Protein AF-A0A7Y8MQL6-F1 (afdb_monomer)

Radius of gyration: 24.8 Å; Cα contacts (8 Å, |Δi|>4): 710; chains: 1; bounding box: 90×75×65 Å

Mean predicted aligned error: 14.64 Å

Solvent-accessible surface area (backbone atoms only — not comparable to full-atom values): 18412 Å² total; per-residue (Å²): 135,90,82,84,87,81,80,84,81,83,82,80,80,78,79,78,76,75,77,74,69,73,60,54,27,88,76,47,43,45,22,42,33,42,34,31,42,55,70,65,77,41,77,51,66,38,38,34,40,32,38,54,56,62,72,27,31,35,40,38,36,39,65,89,58,60,33,42,26,50,24,47,65,80,88,52,43,41,44,28,48,32,42,38,92,94,46,49,29,44,36,42,25,40,61,43,98,87,68,26,31,49,30,42,30,30,37,75,92,40,71,89,35,49,20,41,32,38,36,38,53,58,41,72,58,67,84,91,78,40,41,63,48,67,90,66,54,74,55,38,76,50,50,56,31,74,40,40,33,44,38,41,36,52,20,34,40,33,30,41,35,28,39,30,38,86,87,42,33,49,41,78,78,48,59,22,55,40,41,98,92,37,85,61,12,48,33,77,46,78,41,54,88,74,60,60,80,39,59,30,38,41,38,41,36,32,34,32,40,30,43,99,86,42,24,66,35,32,39,31,45,34,39,24,32,70,84,42,76,51,42,72,50,72,55,71,50,72,48,84,51,46,34,68,50,34,49,45,52,29,35,36,39,24,46,98,86,55,44,36,37,34,24,35,36,39,70,70,55,50,62,60,40,47,65,57,53,51,53,50,32,53,50,47,34,75,70,38,33,49,92,56,81,57,86,68,53,58,63,55,63,67,67,56,80,65,72,50,80,74,76,81,74,93,73,88,84,82,91,82,86,86,80,93,79,85,94,82,88,84,132

Sequence (331 aa):
MQSILKIAVLIIFASVAAASSADACPLAGRYNVEGTNVGGQGRYKGEAVISANGEKCVVNWLPPNTSAGEGTFDGETLTVRFSGAGARGTVVYTLQTDGSLDGRWWLDQDEGRVGRERLTPMGKSSGAGGPTGPAAAEGQVLGGGQTLVVQMSGIDDIGLAGVASERRSFRILGGAEWSAQNQNASARIDLTSQLDPGRNVLVLLLHDKRFVFGGKWAYRFALKADGETIWSDRNAGSTRGAGIRYWAAFEITRDASGRLSVSTASSATLAGLNPTIDDLNARLIANFGEETSVMGALAGALVEGMAVDMLGGGGTSPQQRCPNTVWWECY

pLDDT: mean 78.82, std 21.21, range [25.83, 98.44]

Foldseek 3Di:
DDDDDDDDDDDPPPPPPPPPQQDFPPLFAKWWKWKADWPRPDIDTFMWGWTGDRQKIKIFTDPPWTKIWIFHDPPFKTWTWMDGPNFTKIKIWGQDPQRKTWIWMDTPVCPVTIMIMITHGPDVPDDDFAACPDPDPAFRWLWWALWKKKKKKQWEAKKWKWKDDQVFFIDTQDIWGDDPVCRMTIDMGTCLVVDDAFKMKMKIWHKWAADPVWTKGWIKMFMDHPNHTSDIDIDIDIGHFIFIRYMFMWIWHQHPVSMIIITGHHPVLVVLCVVVRVVVRVVCCVQGNDPDDDPVPVVVVNVPDDTDNSDPPPDDDDDDDDDDDDPDPDD

Structure (mmCIF, N/CA/C/O backbone):
data_AF-A0A7Y8MQL6-F1
#
_entry.id   AF-A0A7Y8MQL6-F1
#
loop_
_atom_site.group_PDB
_atom_site.id
_atom_site.type_symbol
_atom_site.label_atom_id
_atom_site.label_alt_id
_atom_site.label_comp_id
_atom_site.label_asym_id
_atom_site.label_entity_id
_atom_site.label_seq_id
_atom_site.pdbx_PDB_ins_code
_atom_site.Cartn_x
_atom_site.Cartn_y
_atom_site.Cartn_z
_atom_site.occupancy
_atom_site.B_iso_or_equiv
_atom_site.auth_seq_id
_atom_site.auth_comp_id
_atom_site.auth_asym_id
_atom_site.auth_atom_id
_atom_site.pdbx_PDB_model_num
ATOM 1 N N . MET A 1 1 ? -65.833 -39.491 -7.915 1.00 42.38 1 MET A N 1
ATOM 2 C CA . MET A 1 1 ? -65.711 -38.202 -8.632 1.00 42.38 1 MET A CA 1
ATOM 3 C C . MET A 1 1 ? -64.862 -37.275 -7.762 1.00 42.38 1 MET A C 1
ATOM 5 O O . MET A 1 1 ? -65.388 -36.676 -6.844 1.00 42.38 1 MET A O 1
ATOM 9 N N . GLN A 1 2 ? -63.536 -37.438 -7.713 1.00 47.81 2 GLN A N 1
ATOM 10 C CA . GLN A 1 2 ? -62.537 -36.711 -8.521 1.00 47.81 2 GLN A CA 1
ATOM 11 C C . GLN A 1 2 ? -62.871 -35.226 -8.743 1.00 47.81 2 GLN A C 1
ATOM 13 O O . GLN A 1 2 ? -63.668 -34.897 -9.614 1.00 47.81 2 GLN A O 1
ATOM 18 N N . SER A 1 3 ? -62.210 -34.338 -7.998 1.00 46.72 3 SER A N 1
ATOM 19 C CA . SER A 1 3 ? -61.896 -32.973 -8.436 1.00 46.72 3 SER A CA 1
ATOM 20 C C . SER A 1 3 ? -60.621 -32.513 -7.732 1.00 46.72 3 SER A C 1
ATOM 22 O O . SER A 1 3 ? -60.579 -32.328 -6.522 1.00 46.72 3 SER A O 1
ATOM 24 N N . ILE A 1 4 ? -59.557 -32.450 -8.529 1.00 49.25 4 ILE A N 1
ATOM 25 C CA . ILE A 1 4 ? -58.177 -32.124 -8.174 1.00 49.25 4 ILE A CA 1
ATOM 26 C C . ILE A 1 4 ? -58.030 -30.605 -8.280 1.00 49.25 4 ILE A C 1
ATOM 28 O O . ILE A 1 4 ? -58.139 -30.061 -9.379 1.00 49.25 4 ILE A O 1
ATOM 32 N N . LEU A 1 5 ? -57.766 -29.920 -7.167 1.00 55.22 5 LEU A N 1
ATOM 33 C CA . LEU A 1 5 ? -57.423 -28.499 -7.177 1.00 55.22 5 LEU A CA 1
ATOM 34 C C . LEU A 1 5 ? -55.915 -28.360 -7.441 1.00 55.22 5 LEU A C 1
ATOM 36 O O . LEU A 1 5 ? -55.089 -28.605 -6.565 1.00 55.22 5 LEU A O 1
ATOM 40 N N . LYS A 1 6 ? -55.557 -28.021 -8.683 1.00 48.66 6 LYS A N 1
ATOM 41 C CA . LYS A 1 6 ? -54.188 -27.694 -9.100 1.00 48.66 6 LYS A CA 1
ATOM 42 C C . LYS A 1 6 ? -53.905 -26.233 -8.742 1.00 48.66 6 LYS A C 1
ATOM 44 O O . LYS A 1 6 ? -54.442 -25.343 -9.393 1.00 48.66 6 LYS A O 1
ATOM 49 N N . ILE A 1 7 ? -53.068 -25.981 -7.738 1.00 56.34 7 ILE A N 1
ATOM 50 C CA . ILE A 1 7 ? -52.503 -24.647 -7.496 1.00 56.34 7 ILE A CA 1
ATOM 51 C C . ILE A 1 7 ? -51.149 -24.592 -8.200 1.00 56.34 7 ILE A C 1
ATOM 53 O O . ILE A 1 7 ? -50.231 -25.346 -7.880 1.00 56.34 7 ILE A O 1
ATOM 57 N N . ALA A 1 8 ? -51.072 -23.737 -9.216 1.00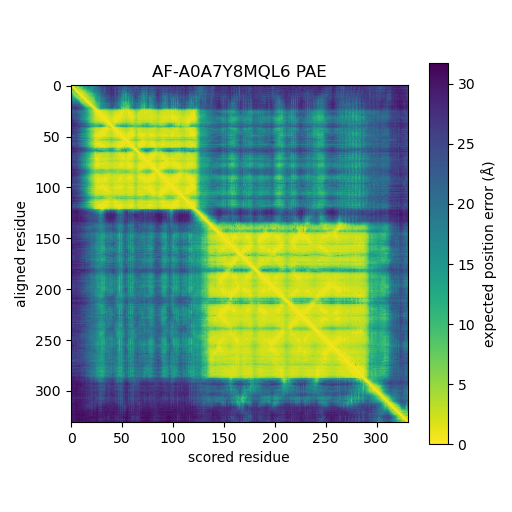 51.31 8 ALA A N 1
ATOM 58 C CA . ALA A 1 8 ? -49.868 -23.467 -9.982 1.00 51.31 8 ALA A CA 1
ATOM 59 C C . ALA A 1 8 ? -48.881 -22.660 -9.125 1.00 51.31 8 ALA A C 1
ATOM 61 O O . ALA A 1 8 ? -49.178 -21.544 -8.705 1.00 51.31 8 ALA A O 1
ATOM 62 N N . VAL A 1 9 ? -47.706 -23.235 -8.871 1.00 55.84 9 VAL A N 1
ATOM 63 C CA . VAL A 1 9 ? -46.569 -22.541 -8.258 1.00 55.84 9 VAL A CA 1
ATOM 64 C C . VAL A 1 9 ? -45.863 -21.755 -9.361 1.00 55.84 9 VAL A C 1
ATOM 66 O O . VAL A 1 9 ? -45.242 -22.335 -10.250 1.00 55.84 9 VAL A O 1
ATOM 69 N N . LEU A 1 10 ? -45.996 -20.430 -9.325 1.00 51.84 10 LEU A N 1
ATOM 70 C CA . LEU A 1 10 ? -45.297 -19.508 -10.216 1.00 51.84 10 LEU A CA 1
ATOM 71 C C . LEU A 1 10 ? -43.887 -19.266 -9.650 1.00 51.84 10 LEU A C 1
ATOM 73 O O . LEU A 1 10 ? -43.710 -18.482 -8.721 1.00 51.84 10 LEU A O 1
ATOM 77 N N . ILE A 1 11 ? -42.886 -19.977 -10.173 1.00 54.66 11 ILE A N 1
ATOM 78 C CA . ILE A 1 11 ? -41.475 -19.768 -9.819 1.00 54.66 11 ILE A CA 1
ATOM 79 C C . ILE A 1 11 ? -40.965 -18.564 -10.618 1.00 54.66 11 ILE A C 1
ATOM 81 O O . ILE A 1 11 ? -40.674 -18.674 -11.807 1.00 54.66 11 ILE A O 1
ATOM 85 N N . ILE A 1 12 ? -40.873 -17.403 -9.969 1.00 56.59 12 ILE A N 1
ATOM 86 C CA . ILE A 1 12 ? -40.204 -16.221 -10.522 1.00 56.59 12 ILE A CA 1
ATOM 87 C C . ILE A 1 12 ? -38.697 -16.420 -10.318 1.00 56.59 12 ILE A C 1
ATOM 89 O O . ILE A 1 12 ? -38.174 -16.197 -9.229 1.00 56.59 12 ILE A O 1
ATOM 93 N N . PHE A 1 13 ? -37.996 -16.870 -11.361 1.00 50.53 13 PHE A N 1
ATOM 94 C CA . PHE A 1 13 ? -36.535 -16.808 -11.415 1.00 50.53 13 PHE A CA 1
ATOM 95 C C . PHE A 1 13 ? -36.124 -15.347 -11.635 1.00 50.53 13 PHE A C 1
ATOM 97 O O . PHE A 1 13 ? -36.141 -14.846 -12.757 1.00 50.53 13 PHE A O 1
ATOM 104 N N . ALA A 1 14 ? -35.783 -14.645 -10.556 1.00 57.03 14 ALA A N 1
ATOM 105 C CA . ALA A 1 14 ? -35.083 -13.372 -10.645 1.00 57.03 14 ALA A CA 1
ATOM 106 C C . ALA A 1 14 ? -33.629 -13.652 -11.053 1.00 57.03 14 ALA A C 1
ATOM 108 O O . ALA A 1 14 ? -32.812 -14.076 -10.236 1.00 57.03 14 ALA A O 1
ATOM 109 N N . SER A 1 15 ? -33.321 -13.462 -12.334 1.00 49.41 15 SER A N 1
ATOM 110 C CA . SER A 1 15 ? -31.959 -13.507 -12.862 1.00 49.41 15 SER A CA 1
ATOM 111 C C . SER A 1 15 ? -31.149 -12.371 -12.241 1.00 49.41 15 SER A C 1
ATOM 113 O O . SER A 1 15 ? -31.245 -11.222 -12.670 1.00 49.41 15 SER A O 1
ATOM 115 N N . VAL A 1 16 ? -30.360 -12.676 -11.212 1.00 54.84 16 VAL A N 1
ATOM 116 C CA . VAL A 1 16 ? -29.329 -11.763 -10.716 1.00 54.84 16 VAL A CA 1
ATOM 117 C C . VAL A 1 16 ? -28.267 -11.682 -11.810 1.00 54.84 16 VAL A C 1
ATOM 119 O O . VAL A 1 16 ? -27.454 -12.590 -11.964 1.00 54.84 16 VAL A O 1
ATOM 122 N N . ALA A 1 17 ? -28.316 -10.628 -12.623 1.00 53.44 17 ALA A N 1
ATOM 123 C CA . ALA A 1 17 ? -27.222 -10.287 -13.515 1.00 53.44 17 ALA A CA 1
ATOM 124 C C . ALA A 1 17 ? -26.025 -9.925 -12.631 1.00 53.44 17 ALA A C 1
ATOM 126 O O . ALA A 1 17 ? -25.995 -8.854 -12.025 1.00 53.44 17 ALA A O 1
ATOM 127 N N . ALA A 1 18 ? -25.073 -10.849 -12.501 1.00 50.78 18 ALA A N 1
ATOM 128 C CA . ALA A 1 18 ? -23.764 -10.527 -11.969 1.00 50.78 18 ALA A CA 1
ATOM 129 C C . ALA A 1 18 ? -23.194 -9.427 -12.867 1.00 50.78 18 ALA A C 1
ATOM 131 O O . ALA A 1 18 ? -22.924 -9.657 -14.045 1.00 50.78 18 ALA A O 1
ATOM 132 N N . ALA A 1 19 ? -23.089 -8.212 -12.333 1.00 46.28 19 ALA A N 1
ATOM 133 C CA . ALA A 1 19 ? -22.278 -7.184 -12.945 1.00 46.28 19 ALA A CA 1
ATOM 134 C C . ALA A 1 19 ? -20.839 -7.696 -12.874 1.00 46.28 19 ALA A C 1
ATOM 136 O O . ALA A 1 19 ? -20.180 -7.561 -11.845 1.00 46.28 19 ALA A O 1
ATOM 137 N N . SER A 1 20 ? -20.387 -8.360 -13.938 1.00 44.78 20 SER A N 1
ATOM 138 C CA . SER A 1 20 ? -18.969 -8.570 -14.177 1.00 44.78 20 SER A CA 1
ATOM 139 C C . SER A 1 20 ? -18.362 -7.176 -14.193 1.00 44.78 20 SER A C 1
ATOM 141 O O . SER A 1 20 ? -18.612 -6.398 -15.115 1.00 44.78 20 SER A O 1
ATOM 143 N N . SER A 1 21 ? -17.668 -6.810 -13.118 1.00 52.88 21 SER A N 1
ATOM 144 C CA . SER A 1 21 ? -16.792 -5.649 -13.114 1.00 52.88 21 SER A CA 1
ATOM 145 C C . SER A 1 21 ? -15.913 -5.790 -14.346 1.00 52.88 21 SER A C 1
ATOM 147 O O . SER A 1 21 ? -15.174 -6.767 -14.414 1.00 52.88 21 SER A O 1
ATOM 149 N N . ALA A 1 22 ? -16.069 -4.901 -15.332 1.00 52.84 22 ALA A N 1
ATOM 150 C CA . ALA A 1 22 ? -15.227 -4.893 -16.521 1.00 52.84 22 ALA A CA 1
ATOM 151 C C . ALA A 1 22 ? -13.778 -5.012 -16.047 1.00 52.84 22 ALA A C 1
ATOM 153 O O . ALA A 1 22 ? -13.326 -4.183 -15.250 1.00 52.84 22 ALA A O 1
ATOM 154 N N . ASP A 1 23 ? -13.147 -6.131 -16.405 1.00 53.66 23 ASP A N 1
ATOM 155 C CA . ASP A 1 23 ? -11.960 -6.608 -15.718 1.00 53.66 23 ASP A CA 1
ATOM 156 C C . ASP A 1 23 ? -10.863 -5.555 -15.838 1.00 53.66 23 ASP A C 1
ATOM 158 O O . ASP A 1 23 ? -10.397 -5.212 -16.927 1.00 53.66 23 ASP A O 1
ATOM 162 N N . ALA A 1 24 ? -10.480 -5.009 -14.686 1.00 74.12 24 ALA A N 1
ATOM 163 C CA . ALA A 1 24 ? -9.316 -4.157 -14.558 1.00 74.12 24 ALA A CA 1
ATOM 164 C C . ALA A 1 24 ? -8.113 -4.836 -15.236 1.00 74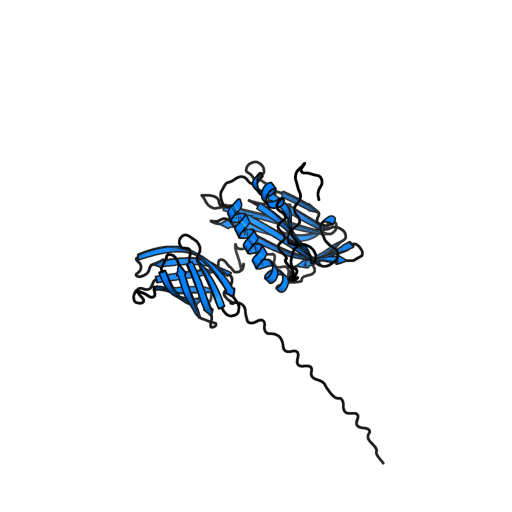.12 24 ALA A C 1
ATOM 166 O O . ALA A 1 24 ? -7.975 -6.055 -15.151 1.00 74.12 24 ALA A O 1
ATOM 167 N N . CYS A 1 25 ? -7.226 -4.060 -15.873 1.00 85.12 25 CYS A N 1
ATOM 168 C CA . CYS A 1 25 ? -5.987 -4.564 -16.474 1.00 85.12 25 CYS A CA 1
ATOM 169 C C . CYS A 1 25 ? -5.319 -5.634 -15.575 1.00 85.12 25 CYS A C 1
ATOM 171 O O . CYS A 1 25 ? -4.797 -5.293 -14.507 1.00 85.12 25 CYS A O 1
ATOM 173 N N . PRO A 1 26 ? -5.290 -6.920 -15.978 1.00 87.31 26 PRO A N 1
ATOM 174 C CA . PRO A 1 26 ? -4.872 -8.015 -15.092 1.00 87.31 26 PRO A CA 1
ATOM 175 C C . PRO A 1 26 ? -3.368 -7.991 -14.787 1.00 87.31 26 PRO A C 1
ATOM 177 O O . PRO A 1 26 ? -2.902 -8.622 -13.834 1.00 87.31 26 PRO A O 1
ATOM 180 N N . LEU A 1 27 ? -2.621 -7.217 -15.578 1.00 92.38 27 LEU A N 1
ATOM 181 C CA . LEU A 1 27 ? -1.197 -6.951 -15.428 1.00 92.38 27 LEU A CA 1
ATOM 182 C C . LEU A 1 27 ? -0.894 -5.778 -14.482 1.00 92.38 27 LEU A C 1
ATOM 184 O O . LEU A 1 27 ? 0.266 -5.384 -14.377 1.00 92.38 27 LEU A O 1
ATOM 188 N N . ALA A 1 28 ? -1.889 -5.196 -13.804 1.00 88.81 28 ALA A N 1
ATOM 189 C CA . ALA A 1 28 ? -1.649 -4.087 -12.886 1.00 88.81 28 ALA A CA 1
ATOM 190 C C . ALA A 1 28 ? -0.624 -4.456 -11.791 1.00 88.81 28 ALA A C 1
ATOM 192 O O . ALA A 1 28 ? -0.714 -5.515 -11.160 1.00 88.81 28 ALA A O 1
ATOM 193 N N . GLY A 1 29 ? 0.363 -3.583 -11.575 1.00 85.06 29 GLY A N 1
ATOM 194 C CA . GLY A 1 29 ? 1.477 -3.806 -10.653 1.00 85.06 29 GLY A CA 1
ATOM 195 C C . GLY A 1 29 ? 2.716 -2.960 -10.961 1.00 85.06 29 GLY A C 1
ATOM 196 O O . GLY A 1 29 ? 2.736 -2.169 -11.904 1.00 85.06 29 GLY A O 1
ATOM 197 N N . ARG A 1 30 ? 3.767 -3.142 -10.153 1.00 83.62 30 ARG A N 1
ATOM 198 C CA . ARG A 1 30 ? 5.087 -2.516 -10.332 1.00 83.62 30 ARG A CA 1
ATOM 199 C C . ARG A 1 30 ? 6.103 -3.515 -10.874 1.00 83.62 30 ARG A C 1
ATOM 201 O O . ARG A 1 30 ? 6.116 -4.679 -10.468 1.00 83.62 30 ARG A O 1
ATOM 208 N N . TYR A 1 31 ? 6.974 -3.047 -11.759 1.00 92.44 31 TYR A N 1
ATOM 209 C CA . TYR A 1 31 ? 7.917 -3.870 -12.505 1.00 92.44 31 TYR A CA 1
ATOM 210 C C . TYR A 1 31 ? 9.307 -3.232 -12.524 1.00 92.44 31 TYR A C 1
ATOM 212 O O . TYR A 1 31 ? 9.456 -2.054 -12.838 1.00 92.44 31 TYR A O 1
ATOM 220 N N . ASN A 1 32 ? 10.337 -4.039 -12.273 1.00 90.25 32 ASN A N 1
ATOM 221 C CA . ASN A 1 32 ? 11.707 -3.689 -12.619 1.00 90.25 32 ASN A CA 1
ATOM 222 C C . ASN A 1 32 ? 11.855 -3.791 -14.136 1.00 90.25 32 ASN A C 1
ATOM 224 O O . ASN A 1 32 ? 11.482 -4.810 -14.721 1.00 90.25 32 ASN A O 1
ATOM 228 N N . VAL A 1 33 ? 12.439 -2.772 -14.756 1.00 94.62 33 VAL A N 1
ATOM 229 C CA . VAL A 1 33 ? 12.703 -2.735 -16.196 1.00 94.62 33 VAL A CA 1
ATOM 230 C C . VAL A 1 33 ? 14.189 -2.951 -16.432 1.00 94.62 33 VAL A C 1
ATOM 232 O O . VAL A 1 33 ? 15.019 -2.219 -15.892 1.00 94.62 33 VAL A O 1
ATOM 235 N N . GLU A 1 34 ? 14.532 -3.911 -17.285 1.00 94.31 34 GLU A N 1
ATOM 236 C CA . GLU A 1 34 ? 15.871 -4.042 -17.861 1.00 94.31 34 GLU A CA 1
ATOM 237 C C . GLU A 1 34 ? 15.761 -4.133 -19.381 1.00 94.31 34 GLU A C 1
ATOM 239 O O . GLU A 1 34 ? 15.024 -4.970 -19.893 1.00 94.31 34 GLU A O 1
ATOM 244 N N . GLY A 1 35 ? 16.490 -3.298 -20.122 1.00 94.19 35 GLY A N 1
ATOM 245 C CA . GLY A 1 35 ? 16.339 -3.260 -21.574 1.00 94.19 35 GLY A CA 1
ATOM 246 C C . GLY A 1 35 ? 17.553 -2.779 -22.349 1.00 94.19 35 GLY A C 1
ATOM 247 O O . GLY A 1 35 ? 18.606 -2.468 -21.789 1.00 94.19 35 GLY A O 1
ATOM 248 N N . THR A 1 36 ? 17.402 -2.749 -23.671 1.00 94.06 36 THR A N 1
ATOM 249 C CA . THR A 1 36 ? 18.355 -2.206 -24.636 1.00 94.06 36 THR A CA 1
ATOM 250 C C . THR A 1 36 ? 17.675 -1.252 -25.602 1.00 94.06 36 THR A C 1
ATOM 252 O O . THR A 1 36 ? 16.612 -1.566 -26.142 1.00 94.06 36 THR A O 1
ATOM 255 N N . ASN A 1 37 ? 18.330 -0.123 -25.870 1.00 89.94 37 ASN A N 1
ATOM 256 C CA . ASN A 1 37 ? 17.862 0.884 -26.821 1.00 89.94 37 ASN A CA 1
ATOM 257 C C . ASN A 1 37 ? 17.748 0.325 -28.248 1.00 89.94 37 ASN A C 1
ATOM 259 O O . ASN A 1 37 ? 18.379 -0.681 -28.589 1.00 89.94 37 ASN A O 1
ATOM 263 N N . VAL A 1 38 ? 16.985 1.017 -29.098 1.00 85.75 38 VAL A N 1
ATOM 264 C CA . VAL A 1 38 ? 16.807 0.677 -30.518 1.00 85.75 38 VAL A CA 1
ATOM 265 C C . VAL A 1 38 ? 18.137 0.417 -31.235 1.00 85.75 38 VAL A C 1
ATOM 267 O O . VAL A 1 38 ? 19.083 1.208 -31.181 1.00 85.75 38 VAL A O 1
ATOM 270 N N . GLY A 1 39 ? 18.236 -0.722 -31.924 1.00 79.56 39 GLY A N 1
ATOM 271 C CA . GLY A 1 39 ? 19.475 -1.139 -32.596 1.00 79.56 39 GLY A CA 1
ATOM 272 C C . GLY A 1 39 ? 20.613 -1.543 -31.647 1.00 79.56 39 GLY A C 1
ATOM 273 O O . GLY A 1 39 ? 21.766 -1.570 -32.066 1.00 79.56 39 GLY A O 1
ATOM 274 N N . GLY A 1 40 ? 20.317 -1.829 -30.375 1.00 77.25 40 GLY A N 1
ATOM 275 C CA . GLY A 1 40 ? 21.280 -2.353 -29.402 1.00 77.25 40 GLY A CA 1
ATOM 276 C C . GLY A 1 40 ? 22.262 -1.322 -28.838 1.00 77.25 40 GLY A C 1
ATOM 277 O O . GLY A 1 40 ? 23.252 -1.706 -28.219 1.00 77.25 40 GLY A O 1
ATOM 278 N N . GLN A 1 41 ? 22.004 -0.022 -29.018 1.00 79.62 41 GLN A N 1
ATOM 279 C CA . GLN A 1 41 ? 22.938 1.079 -28.716 1.00 79.62 41 GLN A CA 1
ATOM 280 C C . GLN A 1 41 ? 23.133 1.392 -27.216 1.00 79.62 41 GLN A C 1
ATOM 282 O O . GLN A 1 41 ? 23.464 2.514 -26.845 1.00 79.62 41 GLN A O 1
ATOM 287 N N . GLY A 1 42 ? 22.925 0.422 -26.331 1.00 87.31 42 GLY A N 1
ATOM 288 C CA . GLY A 1 42 ? 23.123 0.582 -24.892 1.00 87.31 42 GLY A CA 1
ATOM 289 C C . GLY A 1 42 ? 22.070 -0.149 -24.076 1.00 87.31 42 GLY A C 1
ATOM 290 O O . GLY A 1 42 ? 20.966 -0.399 -24.558 1.00 87.31 42 GLY A O 1
ATOM 291 N N . ARG A 1 43 ? 22.432 -0.498 -22.838 1.00 91.12 43 ARG A N 1
ATOM 292 C CA . ARG A 1 43 ? 21.533 -1.097 -21.845 1.00 91.12 43 ARG A CA 1
ATOM 293 C C . ARG A 1 43 ? 20.971 -0.016 -20.930 1.00 91.12 43 ARG A C 1
ATOM 295 O O . ARG A 1 43 ? 21.679 0.934 -20.608 1.00 91.12 43 ARG A O 1
ATOM 302 N N . TYR A 1 44 ? 19.745 -0.202 -20.468 1.00 88.94 44 TYR A N 1
ATOM 303 C CA . TYR A 1 44 ? 19.118 0.645 -19.461 1.00 88.94 44 TYR A CA 1
ATOM 304 C C . TYR A 1 44 ? 18.438 -0.197 -18.384 1.00 88.94 44 TYR A C 1
ATOM 306 O O . TYR A 1 44 ? 18.141 -1.378 -18.580 1.00 88.94 44 TYR A O 1
ATOM 314 N N . LYS A 1 45 ? 18.215 0.438 -17.233 1.00 88.25 45 LYS A N 1
ATOM 315 C CA . LYS A 1 45 ? 17.399 -0.078 -16.138 1.00 88.25 45 LYS A CA 1
ATOM 316 C C . LYS A 1 45 ? 16.447 1.014 -15.671 1.00 88.25 45 LYS A C 1
ATOM 318 O O . LYS A 1 45 ? 16.795 2.191 -15.763 1.00 88.25 45 LYS A O 1
ATOM 323 N N . GLY A 1 46 ? 15.287 0.625 -15.167 1.00 88.50 46 GLY A N 1
ATOM 324 C CA . GLY A 1 46 ? 14.283 1.551 -14.658 1.00 88.50 46 GLY A CA 1
ATOM 325 C C . GLY A 1 46 ? 13.165 0.825 -13.926 1.00 88.50 46 GLY A C 1
ATOM 326 O O . GLY A 1 46 ? 13.309 -0.335 -13.539 1.00 88.50 46 GLY A O 1
ATOM 327 N N . GLU A 1 47 ? 12.046 1.515 -13.772 1.00 88.69 47 GLU A N 1
ATOM 328 C CA . GLU A 1 47 ? 10.826 0.979 -13.183 1.00 88.69 47 GLU A CA 1
ATOM 329 C C . GLU A 1 47 ? 9.635 1.289 -14.096 1.00 88.69 47 GLU A C 1
ATOM 331 O O . GLU A 1 47 ? 9.606 2.332 -14.750 1.00 88.69 47 GLU A O 1
ATOM 336 N N . ALA A 1 48 ? 8.658 0.384 -14.135 1.00 93.06 48 ALA A N 1
ATOM 337 C CA . ALA A 1 48 ? 7.378 0.597 -14.791 1.00 93.06 48 ALA A CA 1
ATOM 338 C C . ALA A 1 48 ? 6.222 0.297 -13.832 1.00 93.06 48 ALA A C 1
ATOM 340 O O . ALA A 1 48 ? 6.260 -0.671 -13.071 1.00 93.06 48 ALA A O 1
ATOM 341 N N . VAL A 1 49 ? 5.174 1.113 -13.897 1.00 89.06 49 VAL A N 1
ATOM 342 C CA . VAL A 1 49 ? 3.913 0.894 -13.184 1.00 89.06 49 VAL A CA 1
ATOM 343 C C . VAL A 1 49 ? 2.817 0.663 -14.211 1.00 89.06 49 VAL A C 1
ATOM 345 O O . VAL A 1 49 ? 2.583 1.525 -15.058 1.00 89.06 49 VAL A O 1
ATOM 348 N N . ILE A 1 50 ? 2.150 -0.485 -14.125 1.00 93.75 50 ILE A N 1
ATOM 349 C CA . ILE A 1 50 ? 0.970 -0.805 -14.926 1.00 93.75 50 ILE A CA 1
ATOM 350 C C . ILE A 1 50 ? -0.268 -0.613 -14.047 1.00 93.75 50 ILE A C 1
ATOM 352 O O . ILE A 1 50 ? -0.341 -1.175 -12.954 1.00 93.75 50 ILE A O 1
ATOM 356 N N . SER A 1 51 ? -1.244 0.160 -14.511 1.00 86.31 51 SER A N 1
ATOM 357 C CA . SER A 1 51 ? -2.537 0.362 -13.850 1.00 86.31 51 SER A CA 1
ATOM 358 C C . SER A 1 51 ? -3.699 0.117 -14.816 1.00 86.31 51 SER A C 1
ATOM 360 O O . SER A 1 51 ? -3.519 0.053 -16.032 1.00 86.31 51 SER A O 1
ATOM 362 N N . ALA A 1 52 ? -4.901 -0.067 -14.273 1.00 85.75 52 ALA A N 1
ATOM 363 C CA . ALA A 1 52 ? -6.118 -0.217 -15.064 1.00 85.75 52 ALA A CA 1
ATOM 364 C C . ALA A 1 52 ? -6.773 1.146 -15.333 1.00 85.75 52 ALA A C 1
ATOM 366 O O . ALA A 1 52 ? -6.858 1.981 -14.434 1.00 85.75 52 ALA A O 1
ATOM 367 N N . ASN A 1 53 ? -7.284 1.344 -16.547 1.00 82.25 53 ASN A N 1
ATOM 368 C CA . ASN A 1 53 ? -8.166 2.453 -16.906 1.00 82.25 53 ASN A CA 1
ATOM 369 C C . ASN A 1 53 ? -9.320 1.909 -17.760 1.00 82.25 53 ASN A C 1
ATOM 371 O O . ASN A 1 53 ? -9.201 1.777 -18.981 1.00 82.25 53 ASN A O 1
ATOM 375 N N . GLY A 1 54 ? -10.410 1.513 -17.097 1.00 83.56 54 GLY A N 1
ATOM 376 C CA . GLY A 1 54 ? -11.440 0.676 -17.715 1.00 83.56 54 GLY A CA 1
ATOM 377 C C . GLY A 1 54 ? -10.832 -0.642 -18.202 1.00 83.56 54 GLY A C 1
ATOM 378 O O . GLY A 1 54 ? -10.094 -1.292 -17.467 1.00 83.56 54 GLY A O 1
ATOM 379 N N . GLU A 1 55 ? -11.086 -0.984 -19.463 1.00 85.31 55 GLU A N 1
ATOM 380 C CA . GLU A 1 55 ? -10.547 -2.184 -20.126 1.00 85.31 55 GLU A CA 1
ATOM 381 C C . GLU A 1 55 ? -9.087 -2.022 -20.597 1.00 85.31 55 GLU A C 1
ATOM 383 O O . GLU A 1 55 ? -8.484 -2.958 -21.123 1.00 85.31 55 GLU A O 1
ATOM 388 N N . LYS A 1 56 ? -8.499 -0.827 -20.447 1.00 91.56 56 LYS A N 1
ATOM 389 C CA . LYS A 1 56 ? -7.126 -0.551 -20.878 1.00 91.56 56 LYS A CA 1
ATOM 390 C C . LYS A 1 56 ? -6.116 -0.742 -19.752 1.00 91.56 56 LYS A C 1
ATOM 392 O O . LYS A 1 56 ? -6.394 -0.504 -18.576 1.00 91.56 56 LYS A O 1
ATOM 397 N N . CYS A 1 57 ? -4.894 -1.066 -20.153 1.00 93.50 57 CYS A N 1
ATOM 398 C CA . CYS A 1 57 ? -3.701 -1.000 -19.323 1.00 93.50 57 CYS A CA 1
ATOM 399 C C . CYS A 1 57 ? -2.973 0.325 -19.578 1.00 93.50 57 CYS A C 1
ATOM 401 O O . CYS A 1 57 ? -2.628 0.632 -20.719 1.00 93.50 57 CYS A O 1
ATOM 403 N N . VAL A 1 58 ? -2.712 1.096 -18.527 1.00 94.06 58 VAL A N 1
ATOM 404 C CA . VAL A 1 58 ? -1.863 2.292 -18.576 1.00 94.06 58 VAL A CA 1
ATOM 405 C C . VAL A 1 58 ? -0.491 1.919 -18.040 1.00 94.06 58 VAL A C 1
ATOM 407 O O . VAL A 1 58 ? -0.392 1.392 -16.937 1.00 94.06 58 VAL A O 1
ATOM 410 N N . VAL A 1 59 ? 0.565 2.187 -18.804 1.00 95.62 59 VAL A N 1
ATOM 411 C CA . VAL A 1 59 ? 1.953 1.923 -18.408 1.00 95.62 59 VAL A CA 1
ATOM 412 C C . VAL A 1 59 ? 2.680 3.246 -18.225 1.00 95.62 59 VAL A C 1
ATOM 414 O O . VAL A 1 59 ? 2.710 4.070 -19.137 1.00 95.62 59 VAL A O 1
ATOM 417 N N . ASN A 1 60 ? 3.276 3.442 -17.053 1.00 91.31 60 ASN A N 1
ATOM 418 C CA . ASN A 1 60 ? 4.127 4.584 -16.740 1.00 91.31 60 ASN A CA 1
ATOM 419 C C . ASN A 1 60 ? 5.554 4.091 -16.514 1.00 91.31 60 ASN A C 1
ATOM 421 O O . ASN A 1 60 ? 5.796 3.360 -15.554 1.00 91.31 60 ASN A O 1
ATOM 425 N N . TRP A 1 61 ? 6.490 4.504 -17.365 1.00 92.44 61 TRP A N 1
ATOM 426 C CA . TRP A 1 61 ? 7.917 4.273 -17.154 1.00 92.44 61 TRP A CA 1
ATOM 427 C C . TRP A 1 61 ? 8.493 5.437 -16.354 1.00 92.44 61 TRP A C 1
ATOM 429 O O . TRP A 1 61 ? 8.263 6.609 -16.662 1.00 92.44 61 TRP A O 1
ATOM 439 N N . LEU A 1 62 ? 9.210 5.101 -15.291 1.00 80.50 62 LEU A N 1
ATOM 440 C CA . LEU A 1 62 ? 9.789 6.039 -14.338 1.00 80.50 62 LEU A CA 1
ATOM 441 C C . LEU A 1 62 ? 11.270 6.310 -14.674 1.00 80.50 62 LEU A C 1
ATOM 443 O O . LEU A 1 62 ? 11.856 5.595 -15.491 1.00 80.50 62 LEU A O 1
ATOM 447 N N . PRO A 1 63 ? 11.892 7.348 -14.072 1.00 61.84 63 PRO A N 1
ATOM 448 C CA . PRO A 1 63 ? 13.252 7.774 -14.394 1.00 61.84 63 PRO A CA 1
ATOM 449 C C . PRO A 1 63 ? 14.278 6.626 -14.509 1.00 61.84 63 PRO A C 1
ATOM 451 O O . PRO A 1 63 ? 14.201 5.645 -13.767 1.00 61.84 63 PRO A O 1
ATOM 454 N N . PRO A 1 64 ? 15.275 6.757 -15.408 1.00 52.56 64 PRO A N 1
ATOM 455 C CA . PRO A 1 64 ? 15.746 8.018 -15.995 1.00 52.56 64 PRO A CA 1
ATOM 456 C C . PRO A 1 64 ? 14.956 8.534 -17.209 1.00 52.56 64 PRO A C 1
ATOM 458 O O . PRO A 1 64 ? 15.137 9.692 -17.570 1.00 52.56 64 PRO A O 1
ATOM 461 N N . ASN A 1 65 ? 14.061 7.736 -17.800 1.00 63.50 65 ASN A N 1
ATOM 462 C CA . ASN A 1 65 ? 13.212 8.163 -18.914 1.00 63.50 65 ASN A CA 1
ATOM 463 C C . ASN A 1 65 ? 11.746 8.114 -18.485 1.00 63.50 65 ASN A C 1
ATOM 465 O O . ASN A 1 65 ? 11.211 7.034 -18.260 1.00 63.50 65 ASN A O 1
ATOM 469 N N . THR A 1 66 ? 11.104 9.275 -18.372 1.00 76.31 66 THR A N 1
ATOM 470 C CA . THR A 1 66 ? 9.669 9.346 -18.100 1.00 76.31 66 THR A CA 1
ATOM 471 C C . THR A 1 66 ? 8.884 9.254 -19.405 1.00 76.31 66 THR A C 1
ATOM 473 O O . THR A 1 66 ? 8.972 10.117 -20.282 1.00 76.31 66 THR A O 1
ATOM 476 N N . SER A 1 67 ? 8.110 8.186 -19.546 1.00 85.12 67 SER A N 1
ATOM 477 C CA . SER A 1 67 ? 7.155 8.002 -20.638 1.00 85.12 67 SER A CA 1
ATOM 478 C C . SER A 1 67 ? 5.872 7.389 -20.097 1.00 85.12 67 SER A C 1
ATOM 480 O O . SER A 1 67 ? 5.860 6.771 -19.032 1.00 85.12 67 SER A O 1
ATOM 482 N N . ALA A 1 68 ? 4.781 7.570 -20.832 1.00 91.62 68 ALA A N 1
ATOM 483 C CA . ALA A 1 68 ? 3.499 6.963 -20.510 1.00 91.62 68 ALA A CA 1
ATOM 484 C C . ALA A 1 68 ? 2.846 6.414 -21.776 1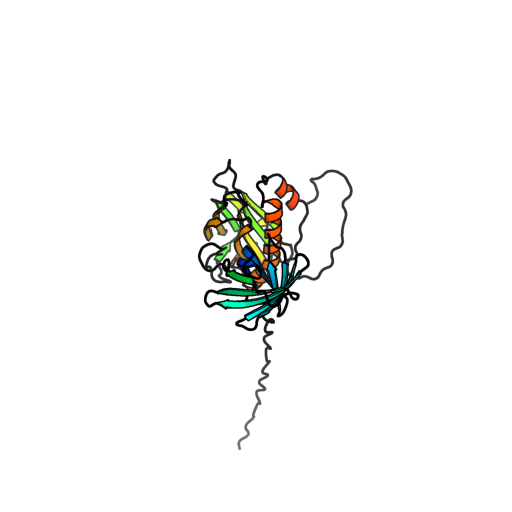.00 91.62 68 ALA A C 1
ATOM 486 O O . ALA A 1 68 ? 3.066 6.924 -22.881 1.00 91.62 68 ALA A O 1
ATOM 487 N N . GLY A 1 69 ? 2.049 5.365 -21.618 1.00 95.19 69 GLY A N 1
ATOM 488 C CA . GLY A 1 69 ? 1.347 4.736 -22.721 1.00 95.19 69 GLY A CA 1
ATOM 489 C C . GLY A 1 69 ? 0.074 4.035 -22.291 1.00 95.19 69 GLY A C 1
ATOM 490 O O . GLY A 1 69 ? -0.090 3.667 -21.131 1.00 95.19 69 GLY A O 1
ATOM 491 N N . GLU A 1 70 ? -0.818 3.841 -23.254 1.00 96.69 70 GLU A N 1
ATOM 492 C CA . GLU A 1 70 ? -2.046 3.070 -23.084 1.00 96.69 70 GLU A CA 1
ATOM 493 C C . GLU A 1 70 ? -2.038 1.864 -24.016 1.00 96.69 70 GLU A C 1
ATOM 495 O O . GLU A 1 70 ? -1.573 1.943 -25.159 1.00 96.69 70 GLU A O 1
ATOM 500 N N . GLY A 1 71 ? -2.574 0.750 -23.532 1.00 96.44 71 GLY A N 1
ATOM 501 C CA . GLY A 1 71 ? -2.596 -0.498 -24.266 1.00 96.44 71 GLY A CA 1
ATOM 502 C C . GLY A 1 71 ? -3.745 -1.421 -23.909 1.00 96.44 71 GLY A C 1
ATOM 503 O O . GLY A 1 71 ? -4.511 -1.174 -22.979 1.00 96.44 71 GLY A O 1
ATOM 504 N N . THR A 1 72 ? -3.839 -2.503 -24.669 1.00 95.94 72 THR A N 1
ATOM 505 C CA . THR A 1 72 ? -4.814 -3.581 -24.484 1.00 95.94 72 THR A CA 1
ATOM 506 C C . THR A 1 72 ? -4.079 -4.889 -24.240 1.00 95.94 72 THR A C 1
ATOM 508 O O . THR A 1 72 ? -3.067 -5.157 -24.895 1.00 95.94 72 THR A O 1
ATOM 511 N N . PHE A 1 73 ? -4.591 -5.689 -23.308 1.00 95.75 73 PHE A N 1
ATOM 512 C CA . PHE A 1 73 ? -4.090 -7.027 -23.013 1.00 95.75 73 PHE A CA 1
ATOM 513 C C . PHE A 1 73 ? -5.109 -8.069 -23.469 1.00 95.75 73 PHE A C 1
ATOM 515 O O . PHE A 1 73 ? -6.277 -7.975 -23.104 1.00 95.75 73 PHE A O 1
ATOM 522 N N . ASP A 1 74 ? -4.673 -9.047 -24.258 1.00 94.62 74 ASP A N 1
ATOM 523 C CA . ASP A 1 74 ? -5.544 -10.084 -24.833 1.00 94.62 74 ASP A CA 1
ATOM 524 C C . ASP A 1 74 ? -5.488 -11.433 -24.089 1.00 94.62 74 ASP A C 1
ATOM 526 O O . ASP A 1 74 ? -6.101 -12.407 -24.521 1.00 94.62 74 ASP A O 1
ATOM 530 N N . GLY A 1 75 ? -4.770 -11.494 -22.963 1.00 91.50 75 GLY A N 1
ATOM 531 C CA . GLY A 1 75 ? -4.538 -12.719 -22.191 1.00 91.50 75 GLY A CA 1
ATOM 532 C C . GLY A 1 75 ? -3.114 -13.262 -22.314 1.00 91.50 75 GLY A C 1
ATOM 533 O O . GLY A 1 75 ? -2.647 -13.942 -21.402 1.00 91.50 75 GLY A O 1
ATOM 534 N N . GLU A 1 76 ? -2.394 -12.904 -23.377 1.00 95.56 76 GLU A N 1
ATOM 535 C CA . GLU A 1 76 ? -1.007 -13.326 -23.611 1.00 95.56 76 GLU A CA 1
ATOM 536 C C . GLU A 1 76 ? -0.098 -12.134 -23.917 1.00 95.56 76 GLU A C 1
ATOM 538 O O . GLU A 1 76 ? 1.044 -12.070 -23.456 1.00 95.56 76 GLU A O 1
ATOM 543 N N . THR A 1 77 ? -0.614 -11.156 -24.658 1.00 97.69 77 THR A N 1
ATOM 544 C CA . THR A 1 77 ? 0.146 -10.033 -25.190 1.00 97.69 77 THR A CA 1
ATOM 545 C C . THR A 1 77 ? -0.443 -8.703 -24.736 1.00 97.69 77 THR A C 1
ATOM 547 O O . THR A 1 77 ? -1.638 -8.447 -24.868 1.00 97.69 77 THR A O 1
ATOM 550 N N . LEU A 1 78 ? 0.414 -7.816 -24.226 1.00 97.94 78 LEU A N 1
ATOM 551 C CA . LEU A 1 78 ? 0.083 -6.421 -23.939 1.00 97.94 78 LEU A CA 1
ATOM 552 C C . LEU A 1 78 ? 0.694 -5.530 -25.024 1.00 97.94 78 LEU A C 1
ATOM 554 O O . LEU A 1 78 ? 1.915 -5.421 -25.128 1.00 97.94 78 LEU A O 1
ATOM 558 N N . THR A 1 79 ? -0.153 -4.864 -25.809 1.00 98.06 79 THR A N 1
ATOM 559 C CA . THR A 1 79 ? 0.279 -3.897 -26.833 1.00 98.06 79 THR A CA 1
ATOM 560 C C . THR A 1 79 ? 0.009 -2.483 -26.352 1.00 98.06 79 THR A C 1
ATOM 562 O O . THR A 1 79 ? -1.147 -2.136 -26.131 1.00 98.06 79 THR A O 1
ATOM 565 N N . VAL A 1 80 ? 1.051 -1.661 -26.221 1.00 97.94 80 VAL A N 1
ATOM 566 C CA . VAL A 1 80 ? 0.974 -0.299 -25.672 1.00 97.94 80 VAL A CA 1
ATOM 567 C C . VAL A 1 80 ? 1.517 0.708 -26.676 1.00 97.94 80 VAL A C 1
ATOM 569 O O . VAL A 1 80 ? 2.632 0.570 -27.182 1.00 97.94 80 VAL A O 1
ATOM 572 N N . ARG A 1 81 ? 0.743 1.764 -26.929 1.00 97.69 81 ARG A N 1
ATOM 573 C CA . ARG A 1 81 ? 1.212 2.972 -27.615 1.00 97.69 81 ARG A CA 1
ATOM 574 C C . ARG A 1 81 ? 1.716 3.947 -26.567 1.00 97.69 81 ARG A C 1
ATOM 576 O O . ARG A 1 81 ? 0.961 4.318 -25.670 1.00 97.69 81 ARG A O 1
ATOM 583 N N . PHE A 1 82 ? 2.975 4.357 -26.675 1.00 95.25 82 PHE A N 1
ATOM 584 C CA . PHE A 1 82 ? 3.604 5.239 -25.697 1.00 95.25 82 PHE A CA 1
ATOM 585 C C . PHE A 1 82 ? 4.057 6.557 -26.316 1.00 95.25 82 PHE A C 1
ATOM 587 O O . PHE A 1 82 ? 4.315 6.668 -27.517 1.00 95.25 82 PHE A O 1
ATOM 594 N N . SER A 1 83 ? 4.182 7.564 -25.457 1.00 91.75 83 SER A N 1
ATOM 595 C CA . SER A 1 83 ? 4.807 8.840 -25.782 1.00 91.75 83 SER A CA 1
ATOM 596 C C . SER A 1 83 ? 5.679 9.322 -24.622 1.00 91.75 83 SER A C 1
ATOM 598 O O . SER A 1 83 ? 5.345 9.122 -23.453 1.00 91.75 83 SER A O 1
ATOM 600 N N . GLY A 1 84 ? 6.824 9.923 -24.939 1.00 83.94 84 GLY A N 1
ATOM 601 C CA . GLY A 1 84 ? 7.776 10.430 -23.949 1.00 83.94 84 GLY A CA 1
ATOM 602 C C . GLY A 1 84 ? 9.011 11.037 -24.611 1.00 83.94 84 GLY A C 1
ATOM 603 O O . GLY A 1 84 ? 9.368 10.651 -25.721 1.00 83.94 84 GLY A O 1
ATOM 604 N N . ALA A 1 85 ? 9.630 12.027 -23.960 1.00 79.00 85 ALA A N 1
ATOM 605 C CA . ALA A 1 85 ? 10.831 12.724 -24.448 1.00 79.00 85 ALA A CA 1
ATOM 606 C C . ALA A 1 85 ? 10.754 13.215 -25.918 1.00 79.00 85 ALA A C 1
ATOM 608 O O . ALA A 1 85 ? 11.747 13.215 -26.641 1.00 79.00 85 ALA A O 1
ATOM 609 N N . GLY A 1 86 ? 9.562 13.621 -26.373 1.00 83.19 86 GLY A N 1
ATOM 610 C CA . GLY A 1 86 ? 9.330 14.092 -27.746 1.00 83.19 86 GLY A CA 1
ATOM 611 C C . GLY A 1 86 ? 9.187 12.990 -28.804 1.00 83.19 86 GLY A C 1
ATOM 612 O O . GLY A 1 86 ? 9.050 13.311 -29.981 1.00 83.19 86 GLY A O 1
ATOM 613 N N . ALA A 1 87 ? 9.178 11.714 -28.411 1.00 87.56 87 ALA A N 1
ATOM 614 C CA . ALA A 1 87 ? 9.010 10.575 -29.307 1.00 87.56 87 ALA A CA 1
ATOM 615 C C . ALA A 1 87 ? 7.695 9.820 -29.041 1.00 87.56 87 ALA A C 1
ATOM 617 O O . ALA A 1 87 ? 7.125 9.879 -27.947 1.00 87.56 87 ALA A O 1
ATOM 618 N N . ARG A 1 88 ? 7.220 9.102 -30.065 1.00 94.88 88 ARG A N 1
ATOM 619 C CA . ARG A 1 88 ? 6.083 8.174 -30.002 1.00 94.88 88 ARG A CA 1
ATOM 620 C C . ARG A 1 88 ? 6.498 6.817 -30.540 1.00 94.88 88 ARG A C 1
ATOM 622 O O . ARG A 1 88 ? 7.351 6.734 -31.430 1.00 94.88 88 ARG A O 1
ATOM 629 N N . GLY A 1 89 ? 5.906 5.773 -29.987 1.00 95.50 89 GLY A N 1
ATOM 630 C CA . GLY A 1 89 ? 6.232 4.418 -30.378 1.00 95.50 89 GLY A CA 1
ATOM 631 C C . GLY A 1 89 ? 5.221 3.393 -29.907 1.00 95.50 89 GLY A C 1
ATOM 632 O O . GLY A 1 89 ? 4.188 3.706 -29.305 1.00 95.50 89 GLY A O 1
ATOM 633 N N . THR A 1 90 ? 5.556 2.142 -30.189 1.00 97.12 90 THR A N 1
ATOM 634 C CA . THR A 1 90 ? 4.790 0.972 -29.763 1.00 97.12 90 THR A CA 1
ATOM 635 C C . THR A 1 90 ? 5.702 0.036 -29.000 1.00 97.12 90 THR A C 1
ATOM 637 O O . THR A 1 90 ? 6.854 -0.153 -29.387 1.00 97.12 90 THR A O 1
ATOM 640 N N . VAL A 1 91 ? 5.182 -0.568 -27.938 1.00 97.50 91 VAL A N 1
ATOM 641 C CA . VAL A 1 91 ? 5.790 -1.718 -27.273 1.00 97.50 91 VAL A CA 1
ATOM 642 C C . VAL A 1 91 ? 4.791 -2.865 -27.229 1.00 97.50 91 VAL A C 1
ATOM 644 O O . VAL A 1 91 ? 3.602 -2.666 -26.985 1.00 97.50 91 VAL A O 1
ATOM 647 N N . VAL A 1 92 ? 5.287 -4.065 -27.501 1.00 98.06 92 VAL A N 1
ATOM 648 C CA . VAL A 1 92 ? 4.532 -5.313 -27.434 1.00 98.06 92 VAL A CA 1
ATOM 649 C C . VAL A 1 92 ? 5.222 -6.205 -26.419 1.00 98.06 92 VAL A C 1
ATOM 651 O O . VAL A 1 92 ? 6.373 -6.591 -26.636 1.00 98.06 92 VAL A O 1
ATOM 654 N N . TYR A 1 93 ? 4.524 -6.514 -25.332 1.00 98.44 93 TYR A N 1
ATOM 655 C CA . TYR A 1 93 ? 4.975 -7.436 -24.301 1.00 98.44 93 TYR A CA 1
ATOM 656 C C . TYR A 1 93 ? 4.294 -8.786 -24.436 1.00 98.44 93 TYR A C 1
ATOM 658 O O . TYR A 1 93 ? 3.073 -8.836 -24.532 1.00 98.44 93 TYR A O 1
ATOM 666 N N . THR A 1 94 ? 5.062 -9.863 -24.335 1.00 98.31 94 THR A N 1
ATOM 667 C CA . THR A 1 94 ? 4.535 -11.219 -24.155 1.00 98.31 94 THR A CA 1
ATOM 668 C C . THR A 1 94 ? 4.649 -11.617 -22.688 1.00 98.31 94 THR A C 1
ATOM 670 O O . THR A 1 94 ? 5.749 -11.592 -22.122 1.00 98.31 94 THR A O 1
ATOM 673 N N . LEU A 1 95 ? 3.524 -12.000 -22.084 1.00 96.19 95 LEU A N 1
ATOM 674 C CA . LEU A 1 95 ? 3.465 -12.535 -20.730 1.00 96.19 95 LEU A CA 1
ATOM 675 C C . LEU A 1 95 ? 4.161 -13.895 -20.671 1.00 96.19 95 LEU A C 1
ATOM 677 O O . LEU A 1 95 ? 3.849 -14.820 -21.414 1.00 96.19 95 LEU A O 1
ATOM 681 N N . GLN A 1 96 ? 5.118 -14.000 -19.765 1.00 97.19 96 GLN A N 1
ATOM 682 C CA . GLN A 1 96 ? 5.867 -15.212 -19.491 1.00 97.19 96 GLN A CA 1
ATOM 683 C C . GLN A 1 96 ? 5.212 -16.000 -18.353 1.00 97.19 96 GLN A C 1
ATOM 685 O O . GLN A 1 96 ? 4.447 -15.470 -17.546 1.00 97.19 96 GLN A O 1
ATOM 690 N N . THR A 1 97 ? 5.566 -17.279 -18.236 1.00 88.75 97 THR A N 1
ATOM 691 C CA . THR A 1 97 ? 5.023 -18.177 -17.203 1.00 88.75 97 THR A CA 1
ATOM 692 C C . THR A 1 97 ? 5.385 -17.767 -15.771 1.00 88.75 97 THR A C 1
ATOM 694 O O . THR A 1 97 ? 4.711 -18.180 -14.835 1.00 88.75 97 THR A O 1
ATOM 697 N N . ASP A 1 98 ? 6.448 -16.978 -15.587 1.00 79.62 98 ASP A N 1
ATOM 698 C CA . ASP A 1 98 ? 6.874 -16.418 -14.294 1.00 79.62 98 ASP A CA 1
ATOM 699 C C . ASP A 1 98 ? 6.185 -15.077 -13.959 1.00 79.62 98 ASP A C 1
ATOM 701 O O . ASP A 1 98 ? 6.518 -14.440 -12.961 1.00 79.62 98 ASP A O 1
ATOM 705 N N . GLY A 1 99 ? 5.236 -14.631 -14.792 1.00 87.50 99 GLY A N 1
ATOM 706 C CA . GLY A 1 99 ? 4.535 -13.355 -14.653 1.00 87.50 99 GLY A CA 1
ATOM 707 C C . GLY A 1 99 ? 5.307 -12.147 -15.189 1.00 87.50 99 GLY A C 1
ATOM 708 O O . GLY A 1 99 ? 4.799 -11.029 -15.128 1.00 87.50 99 GLY A O 1
ATOM 709 N N . SER A 1 100 ? 6.522 -12.341 -15.709 1.00 94.62 100 SER A N 1
ATOM 710 C CA . SER A 1 100 ? 7.265 -11.276 -16.380 1.00 94.62 100 SER A CA 1
ATOM 711 C C . SER A 1 100 ? 6.753 -10.983 -17.784 1.00 94.62 100 SER A C 1
ATOM 713 O O . SER A 1 100 ? 6.004 -11.754 -18.376 1.00 94.62 100 SER A O 1
ATOM 715 N N . LEU A 1 101 ? 7.145 -9.828 -18.308 1.00 97.94 101 LEU A N 1
ATOM 716 C CA . LEU A 1 101 ? 6.711 -9.311 -19.596 1.00 97.94 101 LEU A CA 1
ATOM 717 C C . LEU A 1 101 ? 7.948 -9.065 -20.464 1.00 97.94 101 LEU A C 1
ATOM 719 O O . LEU A 1 101 ? 8.736 -8.160 -20.182 1.00 97.94 101 LEU A O 1
ATOM 723 N N . ASP A 1 102 ? 8.115 -9.858 -21.521 1.00 98.19 102 ASP A N 1
ATOM 724 C CA . ASP A 1 102 ? 9.186 -9.663 -22.503 1.00 98.19 102 ASP A CA 1
ATOM 725 C C . ASP A 1 102 ? 8.711 -8.744 -23.624 1.00 98.19 102 ASP A C 1
ATOM 727 O O . ASP A 1 102 ? 7.836 -9.088 -24.416 1.00 98.19 102 ASP A O 1
ATOM 731 N N . GLY A 1 103 ? 9.294 -7.552 -23.667 1.00 97.56 103 GLY A N 1
ATOM 732 C CA . GLY A 1 103 ? 8.935 -6.442 -24.529 1.00 97.56 103 GLY A CA 1
ATOM 733 C C . GLY A 1 103 ? 9.838 -6.290 -25.744 1.00 97.56 103 GLY A C 1
ATOM 734 O O . GLY A 1 103 ? 11.068 -6.366 -25.662 1.00 97.56 103 GLY A O 1
ATOM 735 N N . ARG A 1 104 ? 9.224 -5.971 -26.882 1.00 96.75 104 ARG A N 1
ATOM 736 C CA . ARG A 1 104 ? 9.893 -5.370 -28.042 1.00 96.75 104 ARG A CA 1
ATOM 737 C C . ARG A 1 104 ? 9.244 -4.036 -28.339 1.00 96.75 104 ARG A C 1
ATOM 739 O O . ARG A 1 104 ? 8.020 -3.961 -28.385 1.00 96.75 104 ARG A O 1
ATOM 746 N N . TRP A 1 105 ? 10.052 -3.013 -28.574 1.00 95.62 105 TRP A N 1
ATOM 747 C CA . TRP A 1 105 ? 9.544 -1.671 -28.826 1.00 95.62 105 TRP A CA 1
ATOM 748 C C . TRP A 1 105 ? 10.261 -0.990 -29.981 1.00 95.62 105 TRP A C 1
ATOM 750 O O . TRP A 1 105 ? 11.395 -1.334 -30.311 1.00 95.62 105 TRP A O 1
ATOM 760 N N . TRP A 1 106 ? 9.590 -0.032 -30.605 1.00 95.06 106 TRP A N 1
ATOM 761 C CA . TRP A 1 106 ? 10.125 0.767 -31.703 1.00 95.06 106 TRP A CA 1
ATOM 762 C C . TRP A 1 106 ? 9.488 2.153 -31.703 1.00 95.06 106 TRP A C 1
ATOM 764 O O . TRP A 1 106 ? 8.438 2.372 -31.093 1.00 95.06 106 TRP A O 1
ATOM 774 N N . LEU A 1 107 ? 10.144 3.094 -32.378 1.00 94.31 107 LEU A N 1
ATOM 775 C CA . LEU A 1 107 ? 9.608 4.432 -32.608 1.00 94.31 107 LEU A CA 1
ATOM 776 C C . LEU A 1 107 ? 8.828 4.442 -33.923 1.00 94.31 107 LEU A C 1
ATOM 778 O O . LEU A 1 107 ? 9.252 3.808 -34.886 1.00 94.31 107 LEU A O 1
ATOM 782 N N . ASP A 1 108 ? 7.741 5.209 -33.991 1.00 94.56 108 ASP A N 1
ATOM 783 C CA . ASP A 1 108 ? 6.878 5.267 -35.187 1.00 94.56 108 ASP A CA 1
ATOM 784 C C . ASP A 1 108 ? 7.641 5.732 -36.444 1.00 94.56 108 ASP A C 1
ATOM 786 O O . ASP A 1 108 ? 7.308 5.374 -37.568 1.00 94.56 108 ASP A O 1
ATOM 790 N N . GLN A 1 109 ? 8.697 6.525 -36.252 1.00 90.69 109 GLN A N 1
ATOM 791 C CA . GLN A 1 109 ? 9.558 7.047 -37.317 1.00 90.69 109 GLN A CA 1
ATOM 792 C C . GLN A 1 109 ? 10.680 6.086 -37.755 1.00 90.69 109 GLN A C 1
ATOM 794 O O . GLN A 1 109 ? 11.408 6.405 -38.692 1.00 90.69 109 GLN A O 1
ATOM 799 N N . ASP A 1 110 ? 10.859 4.949 -37.072 1.00 88.25 110 ASP A N 1
ATOM 800 C CA . ASP A 1 110 ? 11.951 3.996 -37.319 1.00 88.25 110 ASP A CA 1
ATOM 801 C C . ASP A 1 110 ? 11.567 2.570 -36.873 1.00 88.25 110 ASP A C 1
ATOM 803 O O . ASP A 1 110 ? 12.176 1.976 -35.980 1.00 88.25 110 ASP A O 1
ATOM 807 N N . GLU A 1 111 ? 10.522 2.007 -37.490 1.00 84.56 111 GLU A N 1
ATOM 808 C CA . GLU A 1 111 ? 10.006 0.669 -37.147 1.00 84.56 111 GLU A CA 1
ATOM 809 C C . GLU A 1 111 ? 11.023 -0.460 -37.406 1.00 84.56 111 GLU A C 1
ATOM 811 O O . GLU A 1 111 ? 10.937 -1.540 -36.820 1.00 84.56 111 GLU A O 1
ATOM 816 N N . GLY A 1 112 ? 12.020 -0.212 -38.264 1.00 85.94 112 GLY A N 1
ATOM 817 C CA . GLY A 1 112 ? 13.073 -1.173 -38.592 1.00 85.94 112 GLY A CA 1
ATOM 818 C C . GLY A 1 112 ? 14.083 -1.396 -37.462 1.00 85.94 112 GLY A C 1
ATOM 819 O O . GLY A 1 112 ? 14.777 -2.417 -37.450 1.00 85.94 112 GLY A O 1
ATOM 820 N N . ARG A 1 113 ? 14.171 -0.475 -36.493 1.00 90.69 113 ARG A N 1
ATOM 821 C CA . ARG A 1 113 ? 15.088 -0.578 -35.353 1.00 90.69 113 ARG A CA 1
ATOM 822 C C . ARG A 1 113 ? 14.322 -0.850 -34.070 1.00 90.69 113 ARG A C 1
ATOM 824 O O . ARG A 1 113 ? 13.720 0.033 -33.472 1.00 90.69 113 ARG A O 1
ATOM 831 N N . VAL A 1 114 ? 14.439 -2.086 -33.595 1.00 93.62 114 VAL A N 1
ATOM 832 C CA . VAL A 1 114 ? 13.772 -2.531 -32.369 1.00 93.62 114 VAL A CA 1
ATOM 833 C C . VAL A 1 114 ? 14.677 -2.404 -31.145 1.00 93.62 114 VAL A C 1
ATOM 835 O O . VAL A 1 114 ? 15.871 -2.723 -31.189 1.00 93.62 114 VAL A O 1
ATOM 838 N N . GLY A 1 115 ? 14.099 -1.930 -30.048 1.00 94.19 115 GLY A N 1
ATOM 839 C CA . GLY A 1 115 ? 14.589 -2.112 -28.689 1.00 94.19 115 GLY A CA 1
ATOM 840 C C . GLY A 1 115 ? 13.971 -3.360 -28.056 1.00 94.19 115 GLY A C 1
ATOM 841 O O . GLY A 1 115 ? 13.006 -3.937 -28.570 1.00 94.19 115 GLY A O 1
ATOM 842 N N . ARG A 1 116 ? 14.552 -3.805 -26.943 1.00 96.38 116 ARG A N 1
ATOM 843 C CA . ARG A 1 116 ? 14.052 -4.942 -26.156 1.00 96.38 116 ARG A CA 1
ATOM 844 C C . ARG A 1 116 ? 14.053 -4.573 -24.692 1.00 96.38 116 ARG A C 1
ATOM 846 O O . ARG A 1 116 ? 14.970 -3.890 -24.254 1.00 96.38 116 ARG A O 1
ATOM 853 N N . GLU A 1 117 ? 13.094 -5.070 -23.936 1.00 96.06 117 GLU A N 1
ATOM 854 C CA . GLU A 1 117 ? 13.117 -4.958 -22.483 1.00 96.06 117 GLU A CA 1
ATOM 855 C C . GLU A 1 117 ? 12.391 -6.110 -21.816 1.00 96.06 117 GLU A C 1
ATOM 857 O O . GLU A 1 117 ? 11.572 -6.771 -22.438 1.00 96.06 117 GLU A O 1
ATOM 862 N N . ARG A 1 118 ? 12.705 -6.349 -20.548 1.00 97.25 118 ARG A N 1
ATOM 863 C CA . ARG A 1 118 ? 11.994 -7.276 -19.682 1.00 97.25 118 ARG A CA 1
ATOM 864 C C . ARG A 1 118 ? 11.472 -6.508 -18.484 1.00 97.25 118 ARG A C 1
ATOM 866 O O . ARG A 1 118 ? 12.247 -5.886 -17.754 1.00 97.25 118 ARG A O 1
ATOM 873 N N . LEU A 1 119 ? 10.165 -6.583 -18.287 1.00 96.62 119 LEU A N 1
ATOM 874 C CA . LEU A 1 119 ? 9.478 -6.117 -17.094 1.00 96.62 119 LEU A CA 1
ATOM 875 C C . LEU A 1 119 ? 9.354 -7.311 -16.159 1.00 96.62 119 LEU A C 1
ATOM 877 O O . LEU A 1 119 ? 8.572 -8.230 -16.388 1.00 96.62 119 LEU A O 1
ATOM 881 N N . THR A 1 120 ? 10.161 -7.312 -15.109 1.00 94.19 120 THR A N 1
ATOM 882 C CA . THR A 1 120 ? 10.078 -8.330 -14.065 1.00 94.19 120 THR A CA 1
ATOM 883 C C . THR A 1 120 ? 9.196 -7.776 -12.960 1.00 94.19 120 THR A C 1
ATOM 885 O O . THR A 1 120 ? 9.559 -6.732 -12.410 1.00 94.19 120 THR A O 1
ATOM 888 N N . PRO A 1 121 ? 8.063 -8.420 -12.620 1.00 86.44 121 PRO A N 1
ATOM 889 C CA . PRO A 1 121 ? 7.257 -8.014 -11.491 1.00 86.44 121 PRO A CA 1
ATOM 890 C C . PRO A 1 121 ? 8.176 -7.796 -10.305 1.00 86.44 121 PRO A C 1
ATOM 892 O O . PRO A 1 121 ? 8.982 -8.664 -9.964 1.00 86.44 121 PRO A O 1
ATOM 895 N N . MET A 1 122 ? 8.027 -6.674 -9.618 1.00 76.56 122 MET A N 1
ATOM 896 C CA . MET A 1 122 ? 8.675 -6.467 -8.319 1.00 76.56 122 MET A CA 1
ATOM 897 C C . MET A 1 122 ? 7.986 -7.322 -7.231 1.00 76.56 122 MET A C 1
ATOM 899 O O . MET A 1 122 ? 8.054 -7.021 -6.042 1.00 76.56 122 MET A O 1
ATOM 903 N N . GLY A 1 123 ? 7.313 -8.394 -7.670 1.00 51.41 123 GLY A N 1
ATOM 904 C CA . GLY A 1 123 ? 6.127 -8.997 -7.096 1.00 51.41 123 GLY A CA 1
ATOM 905 C C . GLY A 1 123 ? 4.882 -8.100 -7.227 1.00 51.41 123 GLY A C 1
ATOM 906 O O . GLY A 1 123 ? 4.897 -6.952 -6.798 1.00 51.41 123 GLY A O 1
ATOM 907 N N . LYS A 1 124 ? 3.727 -8.673 -7.613 1.00 46.25 124 LYS A N 1
ATOM 908 C CA . LYS A 1 124 ? 2.644 -8.678 -6.601 1.00 46.25 124 LYS A CA 1
ATOM 909 C C . LYS A 1 124 ? 3.294 -9.359 -5.413 1.00 46.25 124 LYS A C 1
ATOM 911 O O . LYS A 1 124 ? 3.934 -10.361 -5.681 1.00 46.25 124 LYS A O 1
ATOM 916 N N . SER A 1 125 ? 3.282 -8.839 -4.192 1.00 39.69 125 SER A N 1
ATOM 917 C CA . SER A 1 125 ? 4.017 -9.467 -3.082 1.00 39.69 125 SER A CA 1
ATOM 918 C C . SER A 1 125 ? 3.736 -10.981 -2.986 1.00 39.69 125 SER A C 1
ATOM 920 O O . SER A 1 125 ? 2.780 -11.441 -2.380 1.00 39.69 125 SER A O 1
ATOM 922 N N . SER A 1 126 ? 4.578 -11.774 -3.640 1.00 36.50 126 SER A N 1
ATOM 923 C CA . SER A 1 126 ? 4.430 -13.208 -3.839 1.00 36.50 126 SER A CA 1
ATOM 924 C C . SER A 1 126 ? 5.827 -13.789 -3.658 1.00 36.50 126 SER A C 1
ATOM 926 O O . SER A 1 126 ? 6.460 -14.200 -4.620 1.00 36.50 126 SER A O 1
ATOM 928 N N . GLY A 1 127 ? 6.329 -13.693 -2.416 1.00 34.53 127 GLY A N 1
ATOM 929 C CA . GLY A 1 127 ? 7.607 -14.233 -1.913 1.00 34.53 127 GLY A CA 1
ATOM 930 C C . GLY A 1 127 ? 8.855 -13.732 -2.660 1.00 34.53 127 GLY A C 1
ATOM 931 O O . GLY A 1 127 ? 9.107 -14.120 -3.785 1.00 34.53 127 GLY A O 1
ATOM 932 N N . ALA A 1 128 ? 9.750 -12.897 -2.133 1.00 33.97 128 ALA A N 1
ATOM 933 C CA . ALA A 1 128 ? 10.313 -12.896 -0.786 1.00 33.97 128 ALA A CA 1
ATOM 934 C C . ALA A 1 128 ? 10.993 -11.540 -0.459 1.00 33.97 128 ALA A C 1
ATOM 936 O O . ALA A 1 128 ? 12.123 -11.502 0.021 1.00 33.97 128 ALA A O 1
ATOM 937 N N . GLY A 1 129 ? 10.329 -10.414 -0.743 1.00 34.50 129 GLY A N 1
ATOM 938 C CA . GLY A 1 129 ? 10.883 -9.090 -0.406 1.00 34.50 129 GLY A CA 1
ATOM 939 C C . GLY A 1 129 ? 10.043 -7.850 -0.741 1.00 34.50 129 GLY A C 1
ATOM 940 O O . GLY A 1 129 ? 10.520 -6.743 -0.518 1.00 34.50 129 GLY A O 1
ATOM 941 N N . GLY A 1 130 ? 8.821 -8.003 -1.265 1.00 37.06 130 GLY A N 1
ATOM 942 C CA . GLY A 1 130 ? 7.807 -6.936 -1.314 1.00 37.06 130 GLY A CA 1
ATOM 943 C C . GLY A 1 130 ? 6.823 -7.040 -0.135 1.00 37.06 130 GLY A C 1
ATOM 944 O O . GLY A 1 130 ? 6.860 -8.056 0.560 1.00 37.06 130 GLY A O 1
ATOM 945 N N . PRO A 1 131 ? 5.935 -6.047 0.081 1.00 40.78 131 PRO A N 1
ATOM 946 C CA . PRO A 1 131 ? 5.006 -5.947 1.217 1.00 40.78 131 PRO A CA 1
ATOM 947 C C . PRO A 1 131 ? 4.113 -7.187 1.354 1.00 40.78 131 PRO A C 1
ATOM 949 O O . PRO A 1 131 ? 3.016 -7.244 0.802 1.00 40.78 131 PRO A O 1
ATOM 952 N N . THR A 1 132 ? 4.567 -8.212 2.071 1.00 41.69 132 THR A N 1
ATOM 953 C CA . THR A 1 132 ? 3.730 -9.345 2.459 1.00 41.69 132 THR A CA 1
ATOM 954 C C . THR A 1 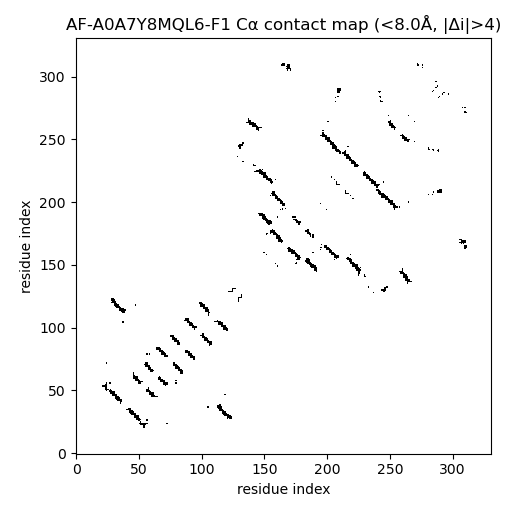132 ? 2.911 -8.911 3.655 1.00 41.69 132 THR A C 1
ATOM 956 O O . THR A 1 132 ? 3.314 -9.194 4.777 1.00 41.69 132 THR A O 1
ATOM 959 N N . GLY A 1 133 ? 1.776 -8.238 3.437 1.00 42.81 133 GLY A N 1
ATOM 960 C CA . GLY A 1 133 ? 0.713 -8.253 4.443 1.00 42.81 133 GLY A CA 1
ATOM 961 C C . GLY A 1 133 ? 0.539 -9.708 4.909 1.00 42.81 133 GLY A C 1
ATOM 962 O O . GLY A 1 133 ? 0.605 -10.616 4.075 1.00 42.81 133 GLY A O 1
ATOM 963 N N . PRO A 1 134 ? 0.459 -9.989 6.213 1.00 44.56 134 PRO A N 1
ATOM 964 C CA . PRO A 1 134 ? 0.511 -11.354 6.702 1.00 44.56 134 PRO A CA 1
ATOM 965 C C . PRO A 1 134 ? -0.641 -12.159 6.136 1.00 44.56 134 PRO A C 1
ATOM 967 O O . PRO A 1 134 ? -1.724 -11.636 5.882 1.00 44.56 134 PRO A O 1
ATOM 970 N N . ALA A 1 135 ? -0.380 -13.455 6.015 1.00 52.03 135 ALA A N 1
ATOM 971 C CA . ALA A 1 135 ? -1.260 -14.492 5.496 1.00 52.03 135 ALA A CA 1
ATOM 972 C C . ALA A 1 135 ? -2.504 -14.762 6.370 1.00 52.03 135 ALA A C 1
ATOM 974 O O . ALA A 1 135 ? -2.949 -15.903 6.482 1.00 52.03 135 ALA A O 1
ATOM 975 N N . ALA A 1 136 ? -3.053 -13.743 7.029 1.00 56.91 136 ALA A N 1
ATOM 976 C CA . ALA A 1 136 ? -4.406 -13.822 7.538 1.00 56.91 136 ALA A CA 1
ATOM 977 C C . ALA A 1 136 ? -5.341 -13.794 6.325 1.00 56.91 136 ALA A C 1
ATOM 979 O O . ALA A 1 136 ? -5.198 -12.945 5.442 1.00 56.91 136 ALA A O 1
ATOM 980 N N . ALA A 1 137 ? -6.249 -14.766 6.254 1.00 70.19 137 ALA A N 1
ATOM 981 C CA . ALA A 1 137 ? -7.193 -14.849 5.151 1.00 70.19 137 ALA A CA 1
ATOM 982 C C . ALA A 1 137 ? -7.993 -13.541 5.073 1.00 70.19 137 ALA A C 1
ATOM 984 O O . ALA A 1 137 ? -8.271 -12.906 6.092 1.00 70.19 137 ALA A O 1
ATOM 985 N N . GLU A 1 138 ? -8.333 -13.109 3.866 1.00 77.81 138 GLU A N 1
ATOM 986 C CA . GLU A 1 138 ? -9.178 -11.936 3.658 1.00 77.81 138 GLU A CA 1
ATOM 987 C C . GLU A 1 138 ? -10.484 -12.053 4.466 1.00 77.81 138 GLU A C 1
ATOM 989 O O . GLU A 1 138 ? -11.103 -13.117 4.505 1.00 77.81 138 GLU A O 1
ATOM 994 N N . GLY A 1 139 ? -10.886 -10.976 5.147 1.00 78.75 139 GLY A N 1
ATOM 995 C CA . GLY A 1 139 ? -12.079 -10.960 5.998 1.00 78.75 139 GLY A CA 1
ATOM 996 C C . GLY A 1 139 ? -11.998 -11.844 7.251 1.00 78.75 139 GLY A C 1
ATOM 997 O O . GLY A 1 139 ? -13.003 -12.014 7.942 1.00 78.75 139 GLY A O 1
ATOM 998 N N . GLN A 1 140 ? -10.834 -12.411 7.582 1.00 86.44 140 GLN A N 1
ATOM 999 C CA . GLN A 1 140 ? -10.646 -13.186 8.803 1.00 86.44 140 GLN A CA 1
ATOM 1000 C C . GLN A 1 140 ? -10.912 -12.308 10.027 1.00 86.44 140 GLN A C 1
ATOM 1002 O O . GLN A 1 140 ? -10.247 -11.293 10.236 1.00 86.44 140 GLN A O 1
ATOM 1007 N N . VAL A 1 141 ? -11.852 -12.737 10.870 1.00 89.75 141 VAL A N 1
ATOM 1008 C CA . VAL A 1 141 ? -12.094 -12.128 12.181 1.00 89.75 141 VAL A CA 1
ATOM 1009 C C . VAL A 1 141 ? -10.904 -12.429 13.088 1.00 89.75 141 VAL A C 1
ATOM 1011 O O . VAL A 1 141 ? -10.574 -13.589 13.329 1.00 89.75 141 VAL A O 1
ATOM 1014 N N . LEU A 1 142 ? -10.261 -11.373 13.580 1.00 86.44 142 LEU A N 1
ATOM 1015 C CA . LEU A 1 142 ? -9.063 -11.450 14.419 1.00 86.44 142 LEU A CA 1
ATOM 1016 C C . LEU A 1 142 ? -9.409 -11.371 15.909 1.00 86.44 142 LEU A C 1
ATOM 1018 O O . LEU A 1 142 ? -8.689 -11.908 16.743 1.00 86.44 142 LEU A O 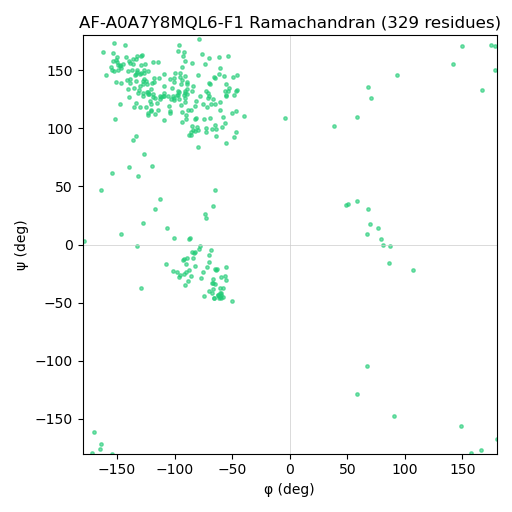1
ATOM 1022 N N . GLY A 1 143 ? -10.517 -10.708 16.246 1.00 90.25 143 GLY A N 1
ATOM 1023 C CA . GLY A 1 143 ? -10.970 -10.535 17.622 1.00 90.25 143 GLY A CA 1
ATOM 1024 C C . GLY A 1 143 ? -11.719 -9.223 17.824 1.00 90.25 143 GLY A C 1
ATOM 1025 O O . GLY A 1 143 ? -12.286 -8.654 16.891 1.00 90.25 143 GLY A O 1
ATOM 1026 N N . GLY A 1 144 ? -11.742 -8.744 19.063 1.00 90.00 144 GLY A N 1
ATOM 1027 C CA . GLY A 1 144 ? -12.441 -7.525 19.446 1.00 90.00 144 GLY A CA 1
ATOM 1028 C C . GLY A 1 144 ? -12.315 -7.247 20.938 1.00 90.00 144 GLY A C 1
ATOM 1029 O O . GLY A 1 144 ? -11.834 -8.096 21.683 1.00 90.00 144 GLY A O 1
ATOM 1030 N N . GLY A 1 145 ? -12.744 -6.067 21.371 1.00 94.00 145 GLY A N 1
ATOM 1031 C CA . GLY A 1 145 ? -12.573 -5.624 22.752 1.00 94.00 145 GLY A CA 1
ATOM 1032 C C . GLY A 1 145 ? -13.145 -4.236 23.007 1.00 94.00 145 GLY A C 1
ATOM 1033 O O . GLY A 1 145 ? -13.880 -3.702 22.178 1.00 94.00 145 GLY A O 1
ATOM 1034 N N . GLN A 1 146 ? -12.816 -3.651 24.151 1.00 96.19 146 GLN A N 1
ATOM 1035 C CA . GLN A 1 146 ? -13.144 -2.257 24.477 1.00 96.19 146 GLN A CA 1
ATOM 1036 C C . GLN A 1 146 ? -12.030 -1.290 24.076 1.00 96.19 146 GLN A C 1
ATOM 1038 O O . GLN A 1 146 ? -12.281 -0.113 23.833 1.00 96.19 146 GLN A O 1
ATOM 1043 N N . THR A 1 147 ? -10.800 -1.787 23.995 1.00 97.50 147 THR A N 1
ATOM 1044 C CA . THR A 1 147 ? -9.610 -1.014 23.647 1.00 97.50 147 THR A CA 1
ATOM 1045 C C . THR A 1 147 ? -8.914 -1.613 22.438 1.00 97.50 147 THR A C 1
ATOM 1047 O O . THR A 1 147 ? -8.948 -2.827 22.229 1.00 97.50 147 THR A O 1
ATOM 1050 N N . LEU A 1 148 ? -8.262 -0.765 21.644 1.00 97.88 148 LEU A N 1
ATOM 1051 C CA . LEU A 1 148 ? -7.469 -1.201 20.501 1.00 97.88 148 LEU A CA 1
ATOM 1052 C C . LEU A 1 148 ? -6.182 -0.390 20.407 1.00 97.88 148 LEU A C 1
ATOM 1054 O O . LEU A 1 148 ? -6.207 0.837 20.376 1.00 97.88 148 LEU A O 1
ATOM 1058 N N . VAL A 1 149 ? -5.049 -1.083 20.346 1.00 98.12 149 VAL A N 1
ATOM 1059 C CA . VAL A 1 149 ? -3.723 -0.465 20.351 1.00 98.12 149 VAL A CA 1
ATOM 1060 C C . VAL A 1 149 ? -2.867 -1.031 19.233 1.00 98.12 149 VAL A C 1
ATOM 1062 O O . VAL A 1 149 ? -2.734 -2.246 19.094 1.00 98.12 149 VAL A O 1
ATOM 1065 N N . VAL A 1 150 ? -2.207 -0.142 18.496 1.00 97.81 150 VAL A N 1
ATOM 1066 C CA . VAL A 1 150 ? -1.109 -0.493 17.593 1.00 97.81 150 VAL A CA 1
ATOM 1067 C C . VAL A 1 150 ? 0.202 -0.392 18.355 1.00 97.81 150 VAL A C 1
ATOM 1069 O O . VAL A 1 150 ? 0.487 0.612 19.008 1.00 97.81 150 VAL A O 1
ATOM 1072 N N . GLN A 1 151 ? 1.021 -1.430 18.255 1.00 97.69 151 GLN A N 1
ATOM 1073 C CA . GLN A 1 151 ? 2.372 -1.454 18.790 1.00 97.69 151 GLN A CA 1
ATOM 1074 C C . GLN A 1 151 ? 3.368 -1.663 17.648 1.00 97.69 151 GLN A C 1
ATOM 1076 O O . GLN A 1 151 ? 3.254 -2.612 16.875 1.00 97.69 151 GLN A O 1
ATOM 1081 N N . MET A 1 152 ? 4.358 -0.778 17.569 1.00 97.44 152 MET A N 1
ATOM 1082 C CA . MET A 1 152 ? 5.442 -0.800 16.591 1.00 97.44 152 MET A CA 1
ATOM 1083 C C . MET A 1 152 ? 6.773 -0.965 17.317 1.00 97.44 152 MET A C 1
ATOM 1085 O O . MET A 1 152 ? 6.986 -0.357 18.368 1.00 97.44 152 MET A O 1
ATOM 1089 N N . SER A 1 153 ? 7.683 -1.766 16.774 1.00 95.69 153 SER A N 1
ATOM 1090 C CA . SER A 1 153 ? 9.039 -1.899 17.318 1.00 95.69 153 SER A CA 1
ATOM 1091 C C . SER A 1 153 ? 10.027 -2.345 16.254 1.00 95.69 153 SER A C 1
ATOM 1093 O O . SER A 1 153 ? 9.639 -3.031 15.310 1.00 95.69 153 SER A O 1
ATOM 1095 N N . GLY A 1 154 ? 11.301 -1.983 16.431 1.00 93.19 154 GLY A N 1
ATOM 1096 C CA . GLY A 1 154 ? 12.346 -2.313 15.462 1.00 93.19 154 GLY A CA 1
ATOM 1097 C C . GLY A 1 154 ? 12.023 -1.755 14.081 1.00 93.19 154 GLY A C 1
ATOM 1098 O O . GLY A 1 154 ? 12.208 -2.459 13.094 1.00 93.19 154 GLY A O 1
ATOM 1099 N N . ILE A 1 155 ? 11.445 -0.551 14.048 1.00 94.25 155 ILE A N 1
ATOM 1100 C CA . ILE A 1 155 ? 11.173 0.158 12.806 1.00 94.25 155 ILE A CA 1
ATOM 1101 C C . ILE A 1 155 ? 12.496 0.719 12.299 1.00 94.25 155 ILE A C 1
ATOM 1103 O O . ILE A 1 155 ? 13.163 1.470 13.008 1.00 94.25 155 ILE A O 1
ATOM 1107 N N . ASP A 1 156 ? 12.863 0.311 11.094 1.00 90.19 156 ASP A N 1
ATOM 1108 C CA . ASP A 1 156 ? 13.939 0.899 10.305 1.00 90.19 156 ASP A CA 1
ATOM 1109 C C . ASP A 1 156 ? 13.272 1.870 9.318 1.00 90.19 156 ASP A C 1
ATOM 1111 O O . ASP A 1 156 ? 12.279 1.517 8.682 1.00 90.19 156 ASP A O 1
ATOM 1115 N N . ASP A 1 157 ? 13.754 3.107 9.265 1.00 90.56 157 ASP A N 1
ATOM 1116 C CA . ASP A 1 157 ? 13.138 4.264 8.600 1.00 90.56 157 ASP A CA 1
ATOM 1117 C C . ASP A 1 157 ? 11.821 4.793 9.181 1.00 90.56 157 ASP A C 1
ATOM 1119 O O . ASP A 1 157 ? 11.884 5.523 10.166 1.00 90.56 157 ASP A O 1
ATOM 1123 N N . ILE A 1 158 ? 10.650 4.551 8.574 1.00 93.75 158 ILE A N 1
ATOM 1124 C CA . ILE A 1 158 ? 9.381 5.187 8.983 1.00 93.75 158 ILE A CA 1
ATOM 1125 C C . ILE A 1 158 ? 8.245 4.163 9.046 1.00 93.75 158 ILE A C 1
ATOM 1127 O O . ILE A 1 158 ? 7.834 3.604 8.034 1.00 93.75 158 ILE A O 1
ATOM 1131 N N . GLY A 1 159 ? 7.658 3.971 10.223 1.00 95.00 159 GLY A N 1
ATOM 1132 C CA . GLY A 1 159 ? 6.443 3.186 10.435 1.00 95.00 159 GLY A CA 1
ATOM 1133 C C . GLY A 1 159 ? 5.278 4.106 10.770 1.00 95.00 159 GLY A C 1
ATOM 1134 O O . GLY A 1 159 ? 5.413 4.939 11.660 1.00 95.00 159 GLY A O 1
ATOM 1135 N N . LEU A 1 160 ? 4.137 3.961 10.095 1.00 96.25 160 LEU A N 1
ATOM 1136 C CA . LEU A 1 160 ? 2.953 4.803 10.302 1.00 96.25 160 LEU A CA 1
ATOM 1137 C C . LEU A 1 160 ? 1.703 3.959 10.570 1.00 96.25 160 LEU A C 1
ATOM 1139 O O . LEU A 1 160 ? 1.561 2.845 10.063 1.00 96.25 160 LEU A O 1
ATOM 1143 N N . ALA A 1 161 ? 0.781 4.524 11.349 1.00 96.50 161 ALA A N 1
ATOM 1144 C CA . ALA A 1 161 ? -0.588 4.045 11.477 1.00 96.50 161 ALA A CA 1
ATOM 1145 C C . ALA A 1 161 ? -1.550 5.180 11.131 1.00 96.50 161 ALA A C 1
ATOM 1147 O O . ALA A 1 161 ? -1.424 6.291 11.652 1.00 96.50 161 ALA A O 1
ATOM 1148 N N . GLY A 1 162 ? -2.528 4.893 10.282 1.00 95.19 162 GLY A N 1
ATOM 1149 C CA . GLY A 1 162 ? -3.584 5.832 9.932 1.00 95.19 162 GLY A CA 1
ATOM 1150 C C . GLY A 1 162 ? -4.949 5.167 9.913 1.00 95.19 162 GLY A C 1
ATOM 1151 O O . GLY A 1 162 ? -5.052 3.947 9.825 1.00 95.19 162 GLY A O 1
ATOM 1152 N N . VAL A 1 163 ? -6.001 5.969 10.018 1.00 95.81 163 VAL A N 1
ATOM 1153 C CA . VAL A 1 163 ? -7.378 5.478 10.010 1.00 95.81 163 VAL A CA 1
ATOM 1154 C C . VAL A 1 163 ? -8.238 6.301 9.063 1.00 95.81 163 VAL A C 1
ATOM 1156 O O . VAL A 1 163 ? -8.014 7.499 8.906 1.00 95.81 163 VAL A O 1
ATOM 1159 N N . ALA A 1 164 ? -9.238 5.666 8.470 1.00 93.75 164 ALA A N 1
ATOM 1160 C CA . ALA A 1 164 ? -10.371 6.326 7.832 1.00 93.75 164 ALA A CA 1
ATOM 1161 C C . ALA A 1 164 ? -11.684 5.742 8.339 1.00 93.75 164 ALA A C 1
ATOM 1163 O O . ALA A 1 164 ? -11.716 4.640 8.889 1.00 93.75 164 ALA A O 1
ATOM 1164 N N . SER A 1 165 ? -12.771 6.470 8.129 1.00 93.31 165 SER A N 1
ATOM 1165 C CA . SER A 1 165 ? -14.127 6.023 8.430 1.00 93.31 165 SER A CA 1
ATOM 1166 C C . SER A 1 165 ? -15.094 6.542 7.372 1.00 93.31 165 SER A C 1
ATOM 1168 O O . SER A 1 165 ? -14.747 7.410 6.577 1.00 93.31 165 SER A O 1
ATOM 1170 N N . GLU A 1 166 ? -16.342 6.080 7.411 1.00 87.06 166 GLU A N 1
ATOM 1171 C CA . GLU A 1 166 ? -17.447 6.618 6.590 1.00 87.06 166 GLU A CA 1
ATOM 1172 C C . GLU A 1 166 ? -17.673 8.121 6.751 1.00 87.06 166 GLU A C 1
ATOM 1174 O O . GLU A 1 166 ? -18.290 8.749 5.897 1.00 87.06 166 GLU A O 1
ATOM 1179 N N . ARG A 1 167 ? -17.179 8.709 7.841 1.00 84.25 167 ARG A N 1
ATOM 1180 C CA . ARG A 1 167 ? -17.388 10.120 8.171 1.00 84.25 167 ARG A CA 1
ATOM 1181 C C . ARG A 1 167 ? -16.144 10.968 7.984 1.00 84.25 167 ARG A C 1
ATOM 1183 O O . ARG A 1 167 ? -16.243 12.192 8.023 1.00 84.25 167 ARG A O 1
ATOM 1190 N N . ARG A 1 168 ? -14.972 10.342 7.885 1.00 82.56 168 ARG A N 1
ATOM 1191 C CA . ARG A 1 168 ? -13.686 11.029 7.912 1.00 82.56 168 ARG A CA 1
ATOM 1192 C C . ARG A 1 168 ? -12.728 10.409 6.915 1.00 82.56 168 ARG A C 1
ATOM 1194 O O . ARG A 1 168 ? -12.521 9.198 6.874 1.00 82.56 168 ARG A O 1
ATOM 1201 N N . SER A 1 169 ? -12.086 11.296 6.174 1.00 88.88 169 SER A N 1
ATOM 1202 C CA . SER A 1 169 ? -10.949 10.989 5.326 1.00 88.88 169 SER A CA 1
ATOM 1203 C C . SER A 1 169 ? -9.823 10.278 6.071 1.00 88.88 169 SER A C 1
ATOM 1205 O O . SER A 1 169 ? -9.713 10.359 7.299 1.00 88.88 169 SER A O 1
ATOM 1207 N N . PHE A 1 170 ? -8.936 9.641 5.304 1.00 89.81 170 PHE A N 1
ATOM 1208 C CA . PHE A 1 170 ? -7.715 9.061 5.853 1.00 89.81 170 PHE A CA 1
ATOM 1209 C C . PHE A 1 170 ? -6.911 10.093 6.642 1.00 89.81 170 PHE A C 1
ATOM 1211 O O . PHE A 1 170 ? -6.662 11.198 6.162 1.00 89.81 170 PHE A O 1
ATOM 1218 N N . ARG A 1 171 ? -6.474 9.715 7.843 1.00 91.06 171 ARG A N 1
ATOM 1219 C CA . ARG A 1 171 ? -5.596 10.526 8.687 1.00 91.06 171 ARG A CA 1
ATOM 1220 C C . ARG A 1 171 ? -4.534 9.663 9.345 1.00 91.06 171 ARG A C 1
ATOM 1222 O O . ARG A 1 171 ? -4.830 8.574 9.835 1.00 91.06 171 ARG A O 1
ATOM 1229 N N . ILE A 1 172 ? -3.309 10.171 9.404 1.00 92.69 172 ILE A N 1
ATOM 1230 C CA . ILE A 1 172 ? -2.219 9.538 10.148 1.00 92.69 172 ILE A CA 1
ATOM 1231 C C . ILE A 1 172 ? -2.421 9.840 11.635 1.00 92.69 172 ILE A C 1
ATOM 1233 O O . ILE A 1 172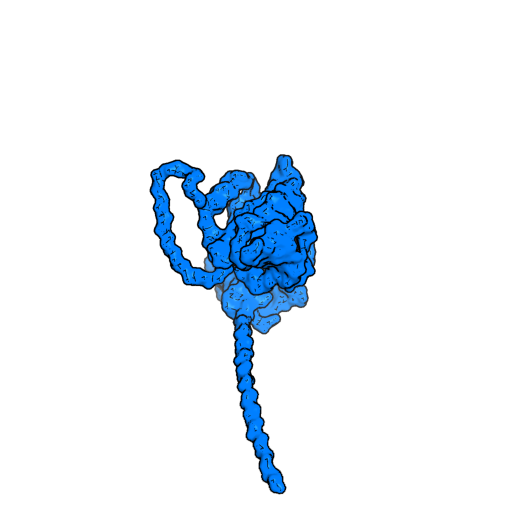 ? -2.612 10.989 12.024 1.00 92.69 172 ILE A O 1
ATOM 1237 N N . LEU A 1 173 ? -2.404 8.800 12.464 1.00 93.81 173 LEU A N 1
ATOM 1238 C CA . LEU A 1 173 ? -2.587 8.900 13.915 1.00 93.81 173 LEU A CA 1
ATOM 1239 C C . LEU A 1 173 ? -1.258 8.967 14.667 1.00 93.81 173 LEU A C 1
ATOM 1241 O O . LEU A 1 173 ? -1.197 9.494 15.773 1.00 93.81 173 LEU A O 1
ATOM 1245 N N . GLY A 1 174 ? -0.201 8.409 14.082 1.00 92.94 174 GLY A N 1
ATOM 1246 C CA . GLY A 1 174 ? 1.132 8.402 14.664 1.00 92.94 174 GLY A CA 1
ATOM 1247 C C . GLY A 1 174 ? 2.056 7.423 13.954 1.00 92.94 174 GLY A C 1
ATOM 1248 O O . GLY A 1 174 ? 1.674 6.769 12.980 1.00 92.94 174 GLY A O 1
ATOM 1249 N N . GLY A 1 175 ? 3.276 7.309 14.468 1.00 94.69 175 GLY A N 1
ATOM 1250 C CA . GLY A 1 175 ? 4.292 6.449 13.888 1.00 94.69 175 GLY A CA 1
ATOM 1251 C C . GLY A 1 175 ? 5.541 6.320 14.744 1.00 94.69 175 GLY A C 1
ATOM 1252 O O . GLY A 1 175 ? 5.631 6.893 15.829 1.00 94.69 175 GLY A O 1
ATOM 1253 N N . ALA A 1 176 ? 6.498 5.557 14.235 1.00 92.88 176 ALA A N 1
ATOM 1254 C CA 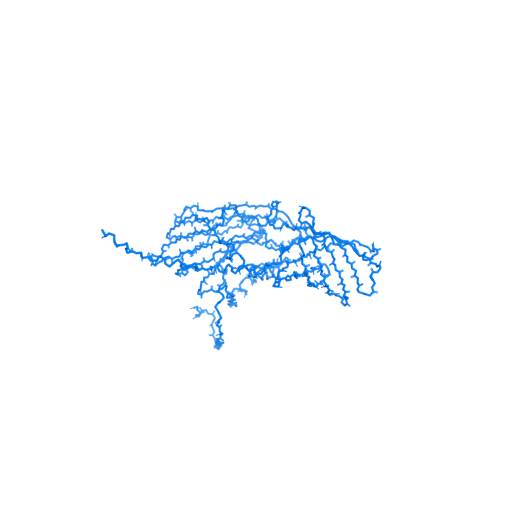. ALA A 1 176 ? 7.844 5.434 14.768 1.00 92.88 176 ALA A CA 1
ATOM 1255 C C . ALA A 1 176 ? 8.839 5.712 13.646 1.00 92.88 176 ALA A C 1
ATOM 1257 O O . ALA A 1 176 ? 8.624 5.288 12.513 1.00 92.88 176 ALA A O 1
ATOM 1258 N N . GLU A 1 177 ? 9.934 6.388 13.970 1.00 91.50 177 GLU A N 1
ATOM 1259 C CA . GLU A 1 177 ? 10.963 6.715 12.994 1.00 91.50 177 GLU A CA 1
ATOM 1260 C C . GLU A 1 177 ? 12.350 6.366 13.522 1.00 91.50 177 GLU A C 1
ATOM 1262 O O . GLU A 1 177 ? 12.711 6.739 14.645 1.00 91.50 177 GLU A O 1
ATOM 1267 N N . TRP A 1 178 ? 13.120 5.654 12.703 1.00 88.94 178 TRP A N 1
ATOM 1268 C CA . TRP A 1 178 ? 14.523 5.390 12.964 1.00 88.94 178 TRP A CA 1
ATOM 1269 C C . TRP A 1 178 ? 15.356 6.660 12.828 1.00 88.94 178 TRP A C 1
ATOM 1271 O O . TRP A 1 178 ? 15.221 7.437 11.880 1.00 88.94 178 TRP A O 1
ATOM 1281 N N . SER A 1 179 ? 16.287 6.830 13.763 1.00 81.94 179 SER A N 1
ATOM 1282 C CA . SER A 1 179 ? 17.338 7.832 13.660 1.00 81.94 179 SER A CA 1
ATOM 1283 C C . SER A 1 179 ? 18.649 7.281 14.209 1.00 81.94 179 SER A C 1
ATOM 1285 O O . SER A 1 179 ? 18.662 6.345 15.008 1.00 81.94 179 SER A O 1
ATOM 1287 N N . ALA A 1 180 ? 19.772 7.912 13.855 1.00 78.00 180 ALA A N 1
ATOM 1288 C CA . ALA A 1 180 ? 21.087 7.527 14.375 1.00 78.00 180 ALA A CA 1
ATOM 1289 C C . ALA A 1 180 ? 21.157 7.538 15.919 1.00 78.00 180 ALA A C 1
ATOM 1291 O O . ALA A 1 180 ? 21.942 6.800 16.514 1.00 78.00 180 ALA A O 1
ATOM 1292 N N . GLN A 1 181 ? 20.324 8.360 16.566 1.00 77.50 181 GLN A N 1
ATOM 1293 C CA . GLN A 1 181 ? 20.215 8.468 18.024 1.00 77.50 181 GLN A CA 1
ATOM 1294 C C . GLN A 1 181 ? 19.220 7.458 18.617 1.00 77.50 181 GLN A C 1
ATOM 1296 O O . GLN A 1 181 ? 19.312 7.134 19.798 1.00 77.50 181 GLN A O 1
ATOM 1301 N N . ASN A 1 182 ? 18.283 6.955 17.811 1.00 74.75 182 ASN A N 1
ATOM 1302 C CA . ASN A 1 182 ? 17.244 6.016 18.212 1.00 74.75 182 ASN A CA 1
ATOM 1303 C C . ASN A 1 182 ? 17.253 4.778 17.307 1.00 74.75 182 ASN A C 1
ATOM 1305 O O . ASN A 1 182 ? 16.405 4.607 16.432 1.00 74.75 182 ASN A O 1
ATOM 1309 N N . GLN A 1 183 ? 18.210 3.886 17.560 1.00 76.88 183 GLN A N 1
ATOM 1310 C CA . GLN A 1 183 ? 18.409 2.676 16.756 1.00 76.88 183 GLN A CA 1
ATOM 1311 C C . GLN A 1 183 ? 17.276 1.639 16.892 1.00 76.88 183 GLN A C 1
ATOM 1313 O O . GLN A 1 183 ? 17.295 0.628 16.199 1.00 76.88 183 GLN A O 1
ATOM 1318 N N . ASN A 1 184 ? 16.299 1.870 17.777 1.00 78.31 184 ASN A N 1
ATOM 1319 C CA . ASN A 1 184 ? 15.176 0.972 18.045 1.00 78.31 184 ASN A CA 1
ATOM 1320 C C . ASN A 1 184 ? 13.851 1.742 18.043 1.00 78.31 184 ASN A C 1
ATOM 1322 O O . ASN A 1 184 ? 13.118 1.755 19.039 1.00 78.31 184 ASN A O 1
ATOM 1326 N N . ALA A 1 185 ? 13.537 2.390 16.922 1.00 90.88 185 ALA A N 1
ATOM 1327 C CA . ALA A 1 185 ? 12.299 3.136 16.799 1.00 90.88 185 ALA A CA 1
ATOM 1328 C C . ALA A 1 185 ? 11.083 2.256 17.108 1.00 90.88 185 ALA A C 1
ATOM 1330 O O . ALA A 1 185 ? 10.915 1.138 16.604 1.00 90.88 185 ALA A O 1
ATOM 1331 N N . SER A 1 186 ? 10.253 2.761 18.012 1.00 94.50 186 SER A N 1
ATOM 1332 C CA . SER A 1 186 ? 9.072 2.084 18.520 1.00 94.50 186 SER A CA 1
ATOM 1333 C C . SER A 1 186 ? 7.992 3.107 18.833 1.00 94.50 186 SER A C 1
ATOM 1335 O O . SER A 1 186 ? 8.280 4.265 19.127 1.00 94.50 186 SER A O 1
ATOM 1337 N N . ALA A 1 187 ? 6.742 2.671 18.740 1.00 95.00 187 ALA A N 1
ATOM 1338 C CA . ALA A 1 187 ? 5.585 3.490 19.053 1.00 95.00 187 ALA A CA 1
ATOM 1339 C C . ALA A 1 187 ? 4.465 2.624 19.618 1.00 95.00 187 ALA A C 1
ATOM 1341 O O . ALA A 1 187 ? 4.348 1.431 19.320 1.00 95.00 187 ALA A O 1
ATOM 1342 N N . ARG A 1 188 ? 3.617 3.249 20.429 1.00 97.06 188 ARG A N 1
ATOM 1343 C CA . ARG A 1 188 ? 2.368 2.677 20.919 1.00 97.06 188 ARG A CA 1
ATOM 1344 C C . ARG A 1 188 ? 1.270 3.700 20.668 1.00 97.06 188 ARG A C 1
ATOM 1346 O O . ARG A 1 188 ? 1.343 4.801 21.200 1.00 97.06 188 ARG A O 1
ATOM 1353 N N . ILE A 1 189 ? 0.281 3.335 19.862 1.00 96.94 189 ILE A N 1
ATOM 1354 C CA . ILE A 1 189 ? -0.785 4.234 19.415 1.00 96.94 189 ILE A CA 1
ATOM 1355 C C . ILE A 1 189 ? -2.112 3.647 19.884 1.00 96.94 189 ILE A C 1
ATOM 1357 O O . ILE A 1 189 ? -2.493 2.557 19.455 1.00 96.94 189 ILE A O 1
ATOM 1361 N N . ASP A 1 190 ? -2.793 4.350 20.786 1.00 97.19 190 ASP A N 1
ATOM 1362 C CA . ASP A 1 190 ? -4.138 3.986 21.230 1.00 97.19 190 ASP A CA 1
ATOM 1363 C C . ASP A 1 190 ? -5.168 4.496 20.216 1.00 97.19 190 ASP A C 1
ATOM 1365 O O . ASP A 1 190 ? -5.263 5.695 19.945 1.00 97.19 190 ASP A O 1
ATOM 1369 N N . LEU A 1 191 ? -5.919 3.569 19.628 1.00 96.69 191 LEU A N 1
ATOM 1370 C CA . LEU A 1 191 ? -6.922 3.858 18.610 1.00 96.69 191 LEU A CA 1
ATOM 1371 C C . LEU A 1 191 ? -8.310 4.089 19.209 1.00 96.69 191 LEU A C 1
ATOM 1373 O O . LEU A 1 191 ? -9.198 4.566 18.512 1.00 96.69 191 LEU A O 1
ATOM 1377 N N . THR A 1 192 ? -8.529 3.765 20.480 1.00 94.12 192 THR A N 1
ATOM 1378 C CA . THR A 1 192 ? -9.870 3.595 21.060 1.00 94.12 192 THR A CA 1
ATOM 1379 C C . THR A 1 192 ? -10.738 4.849 20.923 1.00 94.12 192 THR A C 1
ATOM 1381 O O . THR A 1 192 ? -11.887 4.777 20.489 1.00 94.12 192 THR A O 1
ATOM 1384 N N . SER A 1 193 ? -10.177 6.022 21.227 1.00 93.94 193 SER A N 1
ATOM 1385 C CA . SER A 1 193 ? -10.859 7.319 21.082 1.00 93.94 193 SER A CA 1
ATOM 1386 C C . SER A 1 193 ? -10.802 7.890 19.662 1.00 93.94 193 SER A C 1
ATOM 1388 O O . SER A 1 193 ? -11.438 8.900 19.370 1.00 93.94 193 SER A O 1
ATOM 1390 N N . GLN A 1 194 ? -10.038 7.257 18.773 1.00 95.81 194 GLN A N 1
ATOM 1391 C CA . GLN A 1 194 ? -9.797 7.713 17.408 1.00 95.81 194 GLN A CA 1
ATOM 1392 C C . GLN A 1 194 ? -10.790 7.117 16.398 1.00 95.81 194 GLN A C 1
ATOM 1394 O O . GLN A 1 194 ? -10.872 7.626 15.278 1.00 95.81 194 GLN A O 1
ATOM 1399 N N . LEU A 1 195 ? -11.547 6.089 16.791 1.00 96.56 195 LEU A N 1
ATOM 1400 C CA . LEU A 1 195 ? -12.509 5.375 15.950 1.00 96.56 195 LEU A CA 1
ATOM 1401 C C . LEU A 1 195 ? -13.917 5.977 16.040 1.00 96.56 195 LEU A C 1
ATOM 1403 O O . LEU A 1 195 ? -14.461 6.184 17.133 1.00 96.56 195 LEU A O 1
ATOM 1407 N N . ASP A 1 196 ? -14.530 6.193 14.878 1.00 96.50 196 ASP A N 1
ATOM 1408 C CA . ASP A 1 196 ? -15.935 6.586 14.783 1.00 96.50 196 ASP A CA 1
ATOM 1409 C C . ASP A 1 196 ? -16.866 5.406 15.088 1.00 96.50 196 ASP A C 1
ATOM 1411 O O . ASP A 1 196 ? -16.479 4.250 14.890 1.00 96.50 196 ASP A O 1
ATOM 1415 N N . PRO A 1 197 ? -18.108 5.665 15.539 1.00 96.62 197 PRO A N 1
ATOM 1416 C CA . PRO A 1 197 ? -19.158 4.654 15.508 1.00 96.62 197 PRO A CA 1
ATOM 1417 C C . PRO A 1 197 ? -19.338 4.100 14.089 1.00 96.62 197 PRO A C 1
ATOM 1419 O O . PRO A 1 197 ? -19.358 4.867 13.125 1.00 96.62 197 PRO A O 1
ATOM 1422 N N . GLY A 1 198 ? -19.522 2.786 13.969 1.00 96.56 198 GLY A N 1
ATOM 1423 C CA . GLY A 1 198 ? -19.639 2.098 12.685 1.00 96.56 198 GLY A CA 1
ATOM 1424 C C . GLY A 1 198 ? -18.295 1.615 12.142 1.00 96.56 198 GLY A C 1
ATOM 1425 O O . GLY A 1 198 ? -17.420 1.195 12.905 1.00 96.56 198 GLY A O 1
ATOM 1426 N N . ARG A 1 199 ? -18.166 1.610 10.813 1.00 96.88 199 ARG A N 1
ATOM 1427 C CA . ARG A 1 199 ? -17.027 1.031 10.097 1.00 96.88 199 ARG A CA 1
ATOM 1428 C C . ARG A 1 199 ? -15.860 2.013 9.998 1.00 96.88 199 ARG A C 1
ATOM 1430 O O . ARG A 1 199 ? -16.010 3.162 9.585 1.00 96.88 199 ARG A O 1
ATOM 1437 N N . ASN A 1 200 ? -14.679 1.513 10.331 1.00 97.50 200 ASN A N 1
ATOM 1438 C CA . ASN A 1 200 ? -13.398 2.191 10.215 1.00 97.50 200 ASN A CA 1
ATOM 1439 C C . ASN A 1 200 ? -12.416 1.279 9.469 1.00 97.50 200 ASN A C 1
ATOM 1441 O O . ASN A 1 200 ? -12.537 0.053 9.512 1.00 97.50 200 ASN A O 1
ATOM 1445 N N . VAL A 1 201 ? -11.420 1.878 8.827 1.00 96.75 201 VAL A N 1
ATOM 1446 C CA . VAL A 1 201 ? -10.330 1.180 8.148 1.00 96.75 201 VAL A CA 1
ATOM 1447 C C . VAL A 1 201 ? -9.013 1.660 8.736 1.00 96.75 201 VAL A C 1
ATOM 1449 O O . VAL A 1 201 ? -8.658 2.827 8.587 1.00 96.75 201 VAL A O 1
ATOM 1452 N N . LEU A 1 202 ? -8.302 0.769 9.423 1.00 97.19 202 LEU A N 1
ATOM 1453 C CA . LEU A 1 202 ? -6.946 1.004 9.917 1.00 97.19 202 LEU A CA 1
ATOM 1454 C C . LEU A 1 202 ? -5.947 0.572 8.851 1.00 97.19 202 LEU A C 1
ATOM 1456 O O . LEU A 1 202 ? -6.054 -0.535 8.335 1.00 97.19 202 LEU A O 1
ATOM 1460 N N . VAL A 1 203 ? -4.943 1.403 8.592 1.00 96.00 203 VAL A N 1
ATOM 1461 C CA . VAL A 1 203 ? -3.792 1.083 7.745 1.00 96.00 203 VAL A CA 1
ATOM 1462 C C . VAL A 1 203 ? -2.522 1.171 8.581 1.00 96.00 203 VAL A C 1
ATOM 1464 O O . VAL A 1 203 ? -2.276 2.179 9.244 1.00 96.00 203 VAL A O 1
ATOM 1467 N N . LEU A 1 204 ? -1.706 0.124 8.521 1.00 96.25 204 LEU A N 1
ATOM 1468 C CA . LEU A 1 204 ? -0.337 0.098 9.030 1.00 96.25 204 LEU A CA 1
ATOM 1469 C C . LEU A 1 204 ? 0.610 0.062 7.841 1.00 96.25 204 LEU A C 1
ATOM 1471 O O . LEU A 1 204 ? 0.362 -0.702 6.913 1.00 96.25 204 LEU A O 1
ATOM 1475 N N . LEU A 1 205 ? 1.691 0.837 7.860 1.00 95.56 205 LEU A N 1
ATOM 1476 C CA . LEU A 1 205 ? 2.665 0.822 6.770 1.00 95.56 205 LEU A CA 1
ATOM 1477 C C . LEU A 1 205 ? 4.093 1.080 7.244 1.00 95.56 205 LEU A C 1
ATOM 1479 O O . LEU A 1 205 ? 4.316 1.734 8.261 1.00 95.56 205 LEU A O 1
ATOM 1483 N N . LEU A 1 206 ? 5.044 0.577 6.463 1.00 95.19 206 LEU A N 1
ATOM 1484 C CA . LEU A 1 206 ? 6.471 0.852 6.565 1.00 95.19 206 LEU A CA 1
ATOM 1485 C C . LEU A 1 206 ? 6.927 1.542 5.281 1.00 95.19 206 LEU A C 1
ATOM 1487 O O . LEU A 1 206 ? 6.749 0.994 4.189 1.00 95.19 206 LEU A O 1
ATOM 1491 N N . HIS A 1 207 ? 7.559 2.696 5.424 1.00 92.75 207 HIS A N 1
ATOM 1492 C CA . HIS A 1 207 ? 8.239 3.414 4.364 1.00 92.75 207 HIS A CA 1
ATOM 1493 C C . HIS A 1 207 ? 9.741 3.424 4.626 1.00 92.75 207 HIS A C 1
ATOM 1495 O O . HIS A 1 207 ? 10.196 3.813 5.699 1.00 92.75 207 HIS A O 1
ATOM 1501 N N . ASP A 1 208 ? 10.480 2.998 3.616 1.00 91.25 208 ASP A N 1
ATOM 1502 C CA . ASP A 1 208 ? 11.935 2.941 3.582 1.00 91.25 208 ASP A CA 1
ATOM 1503 C C . ASP A 1 208 ? 12.460 4.185 2.867 1.00 91.25 208 ASP A C 1
ATOM 1505 O O . ASP A 1 208 ? 11.943 4.575 1.812 1.00 91.25 208 ASP A O 1
ATOM 1509 N N . LYS A 1 209 ? 13.453 4.828 3.476 1.00 88.56 209 LYS A N 1
ATOM 1510 C CA . LYS A 1 209 ? 14.084 6.043 2.967 1.00 88.56 209 LYS A CA 1
ATOM 1511 C C . LYS A 1 209 ? 15.177 5.660 1.981 1.00 88.56 209 LYS A C 1
ATOM 1513 O O . LYS A 1 209 ? 15.757 4.576 2.013 1.00 88.56 209 LYS A O 1
ATOM 1518 N N . ARG A 1 210 ? 15.508 6.579 1.078 1.00 77.88 210 ARG A N 1
ATOM 1519 C CA . ARG A 1 210 ? 16.617 6.347 0.154 1.00 77.88 210 ARG A CA 1
ATOM 1520 C C . ARG A 1 210 ? 17.935 6.672 0.843 1.00 77.88 210 ARG A C 1
ATOM 1522 O O . ARG A 1 210 ? 18.176 7.816 1.207 1.00 77.88 210 ARG A O 1
ATOM 1529 N N . PHE A 1 211 ? 18.830 5.694 0.873 1.00 71.69 211 PHE A N 1
ATOM 1530 C CA . PHE A 1 211 ? 20.239 5.908 1.197 1.00 71.69 211 PHE A CA 1
ATOM 1531 C C . PHE A 1 211 ? 21.106 5.742 -0.050 1.00 71.69 211 PHE A C 1
ATOM 1533 O O . PHE A 1 211 ? 20.825 4.906 -0.917 1.00 71.69 211 PHE A O 1
ATOM 1540 N N . VAL A 1 212 ? 22.194 6.514 -0.131 1.00 69.44 212 VAL A N 1
ATOM 1541 C CA . VAL A 1 212 ? 23.125 6.528 -1.279 1.00 69.44 212 VAL A CA 1
ATOM 1542 C C . VAL A 1 212 ? 23.677 5.130 -1.600 1.00 69.44 212 VAL A C 1
ATOM 1544 O O . VAL A 1 212 ? 23.914 4.807 -2.763 1.00 69.44 212 VAL A O 1
ATOM 1547 N N . PHE A 1 213 ? 23.817 4.267 -0.591 1.00 70.06 213 PHE A N 1
ATOM 1548 C CA . PHE A 1 213 ? 24.388 2.921 -0.724 1.00 70.06 213 PHE A CA 1
ATOM 1549 C C . PHE A 1 213 ? 23.356 1.782 -0.633 1.00 70.06 213 PHE A C 1
ATOM 1551 O O . PHE A 1 213 ? 23.734 0.614 -0.533 1.00 70.06 213 PHE A O 1
ATOM 1558 N N . GLY A 1 214 ? 22.063 2.107 -0.733 1.00 68.75 214 GLY A N 1
ATOM 1559 C CA . GLY A 1 214 ? 20.956 1.172 -0.516 1.00 68.75 214 GLY A CA 1
ATOM 1560 C C . GLY A 1 214 ? 20.452 1.193 0.929 1.00 68.75 214 GLY A C 1
ATOM 1561 O O . GLY A 1 214 ? 21.225 1.409 1.860 1.00 68.75 214 GLY A O 1
ATOM 1562 N N . GLY A 1 215 ? 19.144 0.994 1.087 1.00 76.12 215 GLY A N 1
ATOM 1563 C CA . GLY A 1 215 ? 18.446 0.963 2.371 1.00 76.12 215 GLY A CA 1
ATOM 1564 C C . GLY A 1 215 ? 18.283 -0.464 2.880 1.00 76.12 215 GLY A C 1
ATOM 1565 O O . GLY A 1 215 ? 18.121 -1.411 2.097 1.00 76.12 215 GLY A O 1
ATOM 1566 N N . LYS A 1 216 ? 18.369 -0.625 4.198 1.00 87.75 216 LYS A N 1
ATOM 1567 C CA . LYS A 1 216 ? 17.790 -1.772 4.894 1.00 87.75 216 LYS A CA 1
ATOM 1568 C C . LYS A 1 216 ? 16.473 -1.298 5.470 1.00 87.75 216 LYS A C 1
ATOM 1570 O O . LYS A 1 216 ? 16.349 -0.140 5.838 1.00 87.75 216 LYS A O 1
ATOM 1575 N N . TRP A 1 217 ? 15.525 -2.211 5.541 1.00 91.06 217 TRP A N 1
ATOM 1576 C CA . TRP A 1 217 ? 14.266 -1.942 6.195 1.00 91.06 217 TRP A CA 1
ATOM 1577 C C . TRP A 1 217 ? 13.915 -3.105 7.110 1.00 91.06 217 TRP A C 1
ATOM 1579 O O . TRP A 1 217 ? 14.230 -4.264 6.826 1.00 91.06 217 TRP A O 1
ATOM 1589 N N . ALA A 1 218 ? 13.252 -2.805 8.217 1.00 92.06 218 ALA A N 1
ATOM 1590 C CA . ALA A 1 218 ? 12.752 -3.779 9.166 1.00 92.06 218 ALA A CA 1
ATOM 1591 C C . ALA A 1 218 ? 11.531 -3.211 9.882 1.00 92.06 218 ALA A C 1
ATOM 1593 O O . ALA A 1 218 ? 11.412 -2.003 10.084 1.00 92.06 218 ALA A O 1
ATOM 1594 N N . TYR A 1 219 ? 10.616 -4.092 10.269 1.00 94.69 219 TYR A N 1
ATOM 1595 C CA . TYR A 1 219 ? 9.502 -3.718 11.124 1.00 94.69 219 TYR A CA 1
ATOM 1596 C C . TYR A 1 219 ? 9.048 -4.873 12.003 1.00 94.69 219 TYR A C 1
ATOM 1598 O O . TYR A 1 219 ? 9.206 -6.056 11.680 1.00 94.69 219 TYR A O 1
ATOM 1606 N N . ARG A 1 220 ? 8.398 -4.511 13.107 1.00 94.94 220 ARG A N 1
ATOM 1607 C CA . ARG A 1 220 ? 7.459 -5.371 13.823 1.00 94.94 220 ARG A CA 1
ATOM 1608 C C . ARG A 1 220 ? 6.218 -4.567 14.152 1.00 94.94 220 ARG A C 1
ATOM 1610 O O . ARG A 1 220 ? 6.308 -3.568 14.870 1.00 94.94 220 ARG A O 1
ATOM 1617 N N . PHE A 1 221 ? 5.078 -5.044 13.680 1.00 96.62 221 PHE A N 1
ATOM 1618 C CA . PHE A 1 221 ? 3.772 -4.498 14.007 1.00 96.62 221 PHE A CA 1
ATOM 1619 C C . PHE A 1 221 ? 2.964 -5.510 14.807 1.00 96.62 221 PHE A C 1
ATOM 1621 O O . PHE A 1 221 ? 3.036 -6.715 14.576 1.00 96.62 221 PHE A O 1
ATOM 1628 N N . ALA A 1 222 ? 2.186 -5.014 15.759 1.00 96.31 222 ALA A N 1
ATOM 1629 C CA . ALA A 1 222 ? 1.201 -5.797 16.478 1.00 96.31 222 ALA A CA 1
ATOM 1630 C C . ALA A 1 222 ? -0.053 -4.961 16.721 1.00 96.31 222 ALA A C 1
ATOM 1632 O O . ALA A 1 222 ? 0.032 -3.774 17.040 1.00 96.31 222 ALA A O 1
ATOM 1633 N N . LEU A 1 223 ? -1.205 -5.608 16.603 1.00 97.12 223 LEU A N 1
ATOM 1634 C CA . LEU A 1 223 ? -2.501 -5.062 16.956 1.00 97.12 223 LEU A CA 1
ATOM 1635 C C . LEU A 1 223 ? -2.995 -5.785 18.205 1.00 97.12 223 LEU A C 1
ATOM 1637 O O . LEU A 1 223 ? -2.996 -7.018 18.264 1.00 97.12 223 LEU A O 1
ATOM 1641 N N . LYS A 1 224 ? -3.380 -5.008 19.216 1.00 97.81 224 LYS A N 1
ATOM 1642 C CA . LYS A 1 224 ? -3.810 -5.526 20.511 1.00 97.81 224 LYS A CA 1
ATOM 1643 C C . LYS A 1 224 ? -5.215 -5.069 20.847 1.00 97.81 224 LYS A C 1
ATOM 1645 O O . LYS A 1 224 ? -5.459 -3.866 20.812 1.00 97.81 224 LYS A O 1
ATOM 1650 N N . ALA A 1 225 ? -6.083 -6.000 21.227 1.00 97.12 225 ALA A N 1
ATOM 1651 C CA . ALA A 1 225 ? -7.401 -5.710 21.780 1.00 97.12 225 ALA A CA 1
ATOM 1652 C C . ALA A 1 225 ? -7.425 -6.117 23.254 1.00 97.12 225 ALA A C 1
ATOM 1654 O O . ALA A 1 225 ? -7.012 -7.222 23.590 1.00 97.12 225 ALA A O 1
ATOM 1655 N N . ASP A 1 226 ? -7.822 -5.202 24.141 1.00 96.56 226 ASP A N 1
ATOM 1656 C CA . ASP A 1 226 ? -7.858 -5.431 25.599 1.00 96.56 226 ASP A CA 1
ATOM 1657 C C . ASP A 1 226 ? -6.548 -6.001 26.178 1.00 96.56 226 ASP A C 1
ATOM 1659 O O . ASP A 1 226 ? -6.520 -6.780 27.126 1.00 96.56 226 ASP A O 1
ATOM 1663 N N . GLY A 1 227 ? -5.425 -5.573 25.594 1.00 95.25 227 GLY A N 1
ATOM 1664 C CA . GLY A 1 227 ? -4.074 -5.988 25.977 1.00 95.25 227 GLY A CA 1
ATOM 1665 C C . GLY A 1 227 ? -3.579 -7.280 25.317 1.00 95.25 227 GLY A C 1
ATOM 1666 O O . GLY A 1 227 ? -2.363 -7.491 25.281 1.00 95.25 227 GLY A O 1
ATOM 1667 N N . GLU A 1 228 ? -4.466 -8.087 24.736 1.00 95.44 228 GLU A N 1
ATOM 1668 C CA . GLU A 1 228 ? -4.129 -9.319 24.022 1.00 95.44 228 GLU A CA 1
ATOM 1669 C C . GLU A 1 228 ? -3.728 -9.030 22.571 1.00 95.44 228 GLU A C 1
ATOM 1671 O O . GLU A 1 228 ? -4.359 -8.228 21.886 1.00 95.44 228 GLU A O 1
ATOM 1676 N N . THR A 1 229 ? -2.667 -9.679 22.083 1.00 95.56 229 THR A N 1
ATOM 1677 C CA . THR A 1 229 ? -2.256 -9.581 20.676 1.00 95.56 229 THR A CA 1
ATOM 1678 C C . THR A 1 229 ? -3.205 -10.391 19.801 1.00 95.56 229 THR A C 1
ATOM 1680 O O . THR A 1 229 ? -3.124 -11.614 19.780 1.00 95.56 229 THR A O 1
ATOM 1683 N N . ILE A 1 230 ? -4.045 -9.702 19.031 1.00 94.25 230 ILE A N 1
ATOM 1684 C CA . ILE A 1 230 ? -4.970 -10.325 18.071 1.00 94.25 230 ILE A CA 1
ATOM 1685 C C . ILE A 1 230 ? -4.349 -10.487 16.680 1.00 94.25 230 ILE A C 1
ATOM 1687 O O . ILE A 1 230 ? -4.842 -11.247 15.852 1.00 94.25 230 ILE A O 1
ATOM 1691 N N . TRP A 1 231 ? -3.259 -9.767 16.410 1.00 94.62 231 TRP A N 1
ATOM 1692 C CA . TRP A 1 231 ? -2.508 -9.865 15.165 1.00 94.62 231 TRP A CA 1
ATOM 1693 C C . TRP A 1 231 ? -1.091 -9.326 15.343 1.00 94.62 231 TRP A C 1
ATOM 1695 O O . TRP A 1 231 ? -0.868 -8.367 16.085 1.00 94.62 231 TRP A O 1
ATOM 1705 N N . SER A 1 232 ? -0.126 -9.914 14.642 1.00 94.44 232 SER A N 1
ATOM 1706 C CA . SER A 1 232 ? 1.228 -9.373 14.560 1.00 94.44 232 SER A CA 1
ATOM 1707 C C . SER A 1 232 ? 1.928 -9.816 13.292 1.00 94.44 232 SER A C 1
ATOM 1709 O O . SER A 1 232 ? 1.706 -10.934 12.830 1.00 94.44 232 SER A O 1
ATOM 1711 N N . ASP A 1 233 ? 2.836 -8.981 12.808 1.00 90.75 233 ASP A N 1
ATOM 1712 C CA . ASP A 1 233 ? 3.700 -9.295 11.683 1.00 90.75 233 ASP A CA 1
ATOM 1713 C C . ASP A 1 233 ? 5.092 -8.681 11.861 1.00 90.75 233 ASP A C 1
ATOM 1715 O O . ASP A 1 233 ? 5.282 -7.697 12.586 1.00 90.75 233 ASP A O 1
ATOM 1719 N N . ARG A 1 234 ? 6.085 -9.288 11.214 1.00 93.00 234 ARG A N 1
ATOM 1720 C CA . ARG A 1 234 ? 7.458 -8.792 11.184 1.00 93.00 234 ARG A CA 1
ATOM 1721 C C . ARG A 1 234 ? 8.148 -9.209 9.902 1.00 93.00 234 ARG A C 1
ATOM 1723 O O . ARG A 1 234 ? 8.070 -10.369 9.504 1.00 93.00 234 ARG A O 1
ATOM 1730 N N . ASN A 1 235 ? 8.925 -8.302 9.334 1.00 89.62 235 ASN A N 1
ATOM 1731 C CA . ASN A 1 235 ? 9.787 -8.624 8.210 1.00 89.62 235 ASN A CA 1
ATOM 1732 C C . ASN A 1 235 ? 10.994 -7.677 8.182 1.00 89.62 235 ASN A C 1
ATOM 1734 O O . ASN A 1 235 ? 11.017 -6.659 8.879 1.00 89.62 235 ASN A O 1
ATOM 1738 N N . ALA A 1 236 ? 12.011 -8.051 7.417 1.00 91.12 236 ALA A N 1
ATOM 1739 C CA . ALA A 1 236 ? 13.180 -7.234 7.156 1.00 91.12 236 ALA A CA 1
ATOM 1740 C C . ALA A 1 236 ? 13.741 -7.545 5.766 1.00 91.12 236 ALA A C 1
ATOM 1742 O O . ALA A 1 236 ? 13.656 -8.677 5.289 1.00 91.12 236 ALA A O 1
ATOM 1743 N N . GLY A 1 237 ? 14.361 -6.553 5.140 1.00 87.56 237 GLY A N 1
ATOM 1744 C CA . GLY A 1 237 ? 14.934 -6.689 3.812 1.00 87.56 237 GLY A CA 1
ATOM 1745 C C . GLY A 1 237 ? 15.905 -5.569 3.473 1.00 87.56 237 GLY A C 1
ATOM 1746 O O . GLY A 1 237 ? 16.305 -4.769 4.318 1.00 87.56 237 GLY A O 1
ATOM 1747 N N . SER A 1 238 ? 16.318 -5.542 2.211 1.00 84.62 238 SER A N 1
ATOM 1748 C CA . SER A 1 238 ? 17.147 -4.480 1.655 1.00 84.62 238 SER A CA 1
ATOM 1749 C C . SER A 1 238 ? 16.679 -4.115 0.256 1.00 84.62 238 SER A C 1
ATOM 1751 O O . SER A 1 238 ?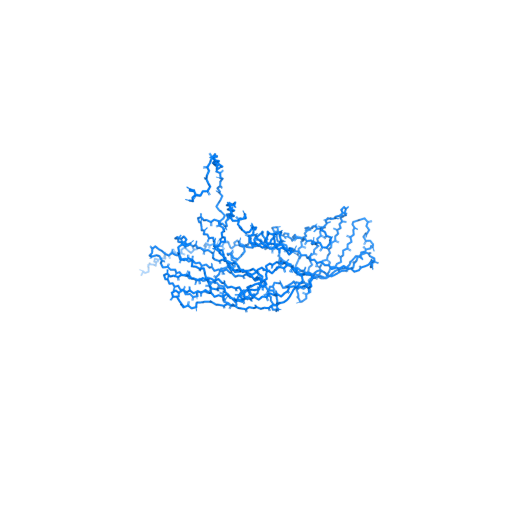 16.007 -4.893 -0.423 1.00 84.62 238 SER A O 1
ATOM 1753 N N . THR A 1 239 ? 16.992 -2.896 -0.165 1.00 81.38 239 THR A N 1
ATOM 1754 C CA . THR A 1 239 ? 16.467 -2.318 -1.403 1.00 81.38 239 THR A CA 1
ATOM 1755 C C . THR A 1 239 ? 17.300 -1.118 -1.850 1.00 81.38 239 THR A C 1
ATOM 1757 O O . THR A 1 239 ? 18.127 -0.580 -1.114 1.00 81.38 239 THR A O 1
ATOM 1760 N N . ARG A 1 240 ? 17.105 -0.702 -3.101 1.00 78.19 240 ARG A N 1
ATOM 1761 C CA . ARG A 1 240 ? 17.773 0.447 -3.719 1.00 78.19 240 ARG A CA 1
ATOM 1762 C C . ARG A 1 240 ? 16.729 1.475 -4.153 1.00 78.19 240 ARG A C 1
ATOM 1764 O O . ARG A 1 240 ? 16.516 1.676 -5.340 1.00 78.19 240 ARG A O 1
ATOM 1771 N N . GLY A 1 241 ? 16.044 2.102 -3.205 1.00 81.81 241 GLY A N 1
ATOM 1772 C CA . GLY A 1 241 ? 15.092 3.180 -3.489 1.00 81.81 241 GLY A CA 1
ATOM 1773 C C . GLY A 1 241 ? 14.367 3.621 -2.228 1.00 81.81 241 GLY A C 1
ATOM 1774 O O . GLY A 1 241 ? 14.500 2.950 -1.218 1.00 81.81 241 GLY A O 1
ATOM 1775 N N . ALA A 1 242 ? 13.595 4.703 -2.297 1.00 87.12 242 ALA A N 1
ATOM 1776 C CA . ALA A 1 242 ? 12.608 5.016 -1.266 1.00 87.12 242 ALA A CA 1
ATOM 1777 C C . ALA A 1 242 ? 11.254 4.397 -1.626 1.00 87.12 242 ALA A C 1
ATOM 1779 O O . ALA A 1 242 ? 10.982 4.132 -2.801 1.00 87.12 242 ALA A O 1
ATOM 1780 N N . GLY A 1 243 ? 10.400 4.189 -0.631 1.00 89.62 243 GLY A N 1
ATOM 1781 C CA . GLY A 1 243 ? 9.008 3.826 -0.862 1.00 89.62 243 GLY A CA 1
ATOM 1782 C C . GLY A 1 243 ? 8.410 2.951 0.226 1.00 89.62 243 GLY A C 1
ATOM 1783 O O . GLY A 1 243 ? 9.097 2.436 1.105 1.00 89.62 243 GLY A O 1
ATOM 1784 N N . ILE A 1 244 ? 7.098 2.763 0.145 1.00 91.69 244 ILE A N 1
ATOM 1785 C CA . ILE A 1 244 ? 6.378 1.831 1.008 1.00 91.69 244 ILE A CA 1
ATOM 1786 C C . ILE A 1 244 ? 6.852 0.399 0.716 1.00 91.69 244 ILE A C 1
ATOM 1788 O O . ILE A 1 244 ? 6.759 -0.092 -0.410 1.00 91.69 244 ILE A O 1
ATOM 1792 N N . ARG A 1 245 ? 7.375 -0.270 1.747 1.00 89.94 245 ARG A N 1
ATOM 1793 C CA . ARG A 1 245 ? 7.863 -1.664 1.708 1.00 89.94 245 ARG A CA 1
ATOM 1794 C C . ARG A 1 245 ? 6.893 -2.651 2.287 1.00 89.94 245 ARG A C 1
ATOM 1796 O O . ARG A 1 245 ? 6.972 -3.829 1.970 1.00 89.94 245 ARG A O 1
ATOM 1803 N N . TYR A 1 246 ? 6.013 -2.166 3.144 1.00 90.62 246 TYR A N 1
ATOM 1804 C CA . TYR A 1 246 ? 4.993 -2.951 3.797 1.00 90.62 246 TYR A CA 1
ATOM 1805 C C . TYR A 1 246 ? 3.753 -2.103 3.993 1.00 90.62 246 TYR A C 1
ATOM 1807 O O . TYR A 1 246 ? 3.869 -0.951 4.406 1.00 90.62 246 TYR A O 1
ATOM 1815 N N . TRP A 1 247 ? 2.581 -2.687 3.773 1.00 93.69 247 TRP A N 1
ATOM 1816 C CA . TRP A 1 247 ? 1.363 -2.182 4.379 1.00 93.69 247 TRP A CA 1
ATOM 1817 C C . TRP A 1 247 ? 0.371 -3.314 4.648 1.00 93.69 247 TRP A C 1
ATOM 1819 O O . TRP A 1 247 ? 0.409 -4.363 4.006 1.00 93.69 247 TRP A O 1
ATOM 1829 N N . ALA A 1 248 ? -0.501 -3.091 5.624 1.00 92.69 248 ALA A N 1
ATOM 1830 C CA . ALA A 1 248 ? -1.618 -3.957 5.967 1.00 92.69 248 ALA A CA 1
ATOM 1831 C C . ALA A 1 248 ? -2.830 -3.095 6.317 1.00 92.69 248 ALA A C 1
ATOM 1833 O O . ALA A 1 248 ? -2.675 -1.990 6.845 1.00 92.69 248 ALA A O 1
ATOM 1834 N N . ALA A 1 249 ? -4.028 -3.611 6.051 1.00 95.31 249 ALA A N 1
ATOM 1835 C CA . ALA A 1 249 ? -5.270 -2.932 6.381 1.00 95.31 249 ALA A CA 1
ATOM 1836 C C . ALA A 1 249 ? -6.240 -3.838 7.145 1.00 95.31 249 ALA A C 1
ATOM 1838 O O . ALA A 1 249 ? -6.299 -5.051 6.925 1.00 95.31 249 ALA A O 1
ATOM 1839 N N . PHE A 1 250 ? -7.015 -3.218 8.029 1.00 96.25 250 PHE A N 1
ATOM 1840 C CA . PHE A 1 250 ? -7.980 -3.880 8.898 1.00 96.25 250 PHE A CA 1
ATOM 1841 C C . PHE A 1 250 ? -9.299 -3.134 8.869 1.00 96.25 250 PHE A C 1
ATOM 1843 O O . PHE A 1 250 ? -9.325 -1.903 8.909 1.00 96.25 250 PHE A O 1
ATOM 1850 N N . GLU A 1 251 ? -10.388 -3.886 8.863 1.00 96.88 251 GLU A N 1
ATOM 1851 C CA . GLU A 1 251 ? -11.719 -3.349 9.086 1.00 96.88 251 GLU A CA 1
ATOM 1852 C C . GLU A 1 251 ? -12.040 -3.431 10.572 1.00 96.88 251 GLU A C 1
ATOM 1854 O O . GLU A 1 251 ? -11.876 -4.471 11.213 1.00 96.88 251 GLU A O 1
ATOM 1859 N N . ILE A 1 252 ? -12.470 -2.303 11.128 1.00 97.88 252 ILE A N 1
ATOM 1860 C CA . ILE A 1 252 ? -12.811 -2.181 12.538 1.00 97.88 252 ILE A CA 1
ATOM 1861 C C . ILE A 1 252 ? -14.233 -1.655 12.634 1.00 97.88 252 ILE A C 1
ATOM 1863 O O . ILE A 1 252 ? -14.514 -0.536 12.204 1.00 97.88 252 ILE A O 1
ATOM 1867 N N . THR A 1 253 ? -15.127 -2.437 13.231 1.00 97.56 253 THR A N 1
ATOM 1868 C CA . THR A 1 253 ? -16.485 -1.976 13.528 1.00 97.56 253 THR A CA 1
ATOM 1869 C C . THR A 1 253 ? -16.604 -1.651 15.004 1.00 97.56 253 THR A C 1
ATOM 1871 O O . THR A 1 253 ? -16.327 -2.506 15.848 1.00 97.56 253 THR A O 1
ATOM 1874 N N . ARG A 1 254 ? -17.035 -0.424 15.306 1.00 97.25 254 ARG A N 1
ATOM 1875 C CA . ARG A 1 254 ? -17.379 0.032 16.654 1.00 97.25 254 ARG A CA 1
ATOM 1876 C C . ARG A 1 254 ? -18.892 0.100 16.800 1.00 97.25 254 ARG A C 1
ATOM 1878 O O . ARG A 1 254 ? -19.538 0.914 16.139 1.00 97.25 254 ARG A O 1
ATOM 1885 N N . ASP A 1 255 ? -19.455 -0.752 17.646 1.00 97.25 255 ASP A N 1
ATOM 1886 C CA . ASP A 1 255 ? -20.900 -0.783 17.865 1.00 97.25 255 ASP A CA 1
ATOM 1887 C C . ASP A 1 255 ? -21.383 0.343 18.801 1.00 97.25 255 ASP A C 1
ATOM 1889 O O . ASP A 1 255 ? -20.600 1.134 19.335 1.00 97.25 255 ASP A O 1
ATOM 1893 N N . ALA A 1 256 ? -22.700 0.424 19.004 1.00 95.50 256 ALA A N 1
ATOM 1894 C CA . ALA A 1 256 ? -23.320 1.443 19.852 1.00 95.50 256 ALA A CA 1
ATOM 1895 C C . ALA A 1 256 ? -22.931 1.337 21.341 1.00 95.50 256 ALA A C 1
ATOM 1897 O O . ALA A 1 256 ? -23.034 2.325 22.064 1.00 95.50 256 ALA A O 1
ATOM 1898 N N . SER A 1 257 ? -22.475 0.166 21.800 1.00 95.62 257 SER A N 1
ATOM 1899 C CA . SER A 1 257 ? -21.947 -0.026 23.158 1.00 95.62 257 SER A CA 1
ATOM 1900 C C . SER A 1 257 ? -20.481 0.400 23.288 1.00 95.62 257 SER A C 1
ATOM 1902 O O . SER A 1 257 ? -19.941 0.424 24.391 1.00 95.62 257 SER A O 1
ATOM 1904 N N . GLY A 1 258 ? -19.837 0.748 22.170 1.00 94.56 258 GLY A N 1
ATOM 1905 C CA . GLY A 1 258 ? -18.421 1.080 22.096 1.00 94.56 258 GLY A CA 1
ATOM 1906 C C . GLY A 1 258 ? -17.512 -0.131 21.897 1.00 94.56 258 GLY A C 1
ATOM 1907 O O . GLY A 1 258 ? -16.306 0.067 21.753 1.00 94.56 258 GLY A O 1
ATOM 1908 N N . ARG A 1 259 ? -18.066 -1.349 21.831 1.00 97.00 259 ARG A N 1
ATOM 1909 C CA . ARG A 1 259 ? -17.297 -2.572 21.601 1.00 97.00 259 ARG A CA 1
ATOM 1910 C C . ARG A 1 259 ? -16.776 -2.604 20.166 1.00 97.00 259 ARG A C 1
ATOM 1912 O O . ARG A 1 259 ? -17.474 -2.258 19.212 1.00 97.00 259 ARG A O 1
ATOM 1919 N N . LEU A 1 260 ? -15.534 -3.046 20.036 1.00 97.44 260 LEU A N 1
ATOM 1920 C CA . LEU A 1 260 ? -14.796 -3.155 18.790 1.00 97.44 260 LEU A CA 1
ATOM 1921 C C . LEU A 1 260 ? -14.809 -4.597 18.288 1.00 97.44 260 LEU A C 1
ATOM 1923 O O . LEU A 1 260 ? -14.686 -5.542 19.069 1.00 97.44 260 LEU A O 1
ATOM 1927 N N . SER A 1 261 ? -14.897 -4.753 16.974 1.00 97.06 261 SER A N 1
ATOM 1928 C CA . SER A 1 261 ? -14.619 -5.996 16.252 1.00 97.06 261 SER A CA 1
ATOM 1929 C C . SER A 1 261 ? -13.626 -5.702 15.138 1.00 97.06 261 SER A C 1
ATOM 1931 O O . SER A 1 261 ? -13.720 -4.654 14.500 1.00 97.06 261 SER A O 1
ATOM 1933 N N . VAL A 1 262 ? -12.654 -6.591 14.953 1.00 97.12 262 VAL A N 1
ATOM 1934 C CA . VAL A 1 262 ? -11.529 -6.399 14.037 1.00 97.12 262 VAL A CA 1
ATOM 1935 C C . VAL A 1 262 ? -11.423 -7.589 13.096 1.00 97.12 262 VAL A C 1
ATOM 1937 O O . VAL A 1 262 ? -11.373 -8.741 13.539 1.00 97.12 262 VAL A O 1
ATOM 1940 N N . SER A 1 263 ? -11.317 -7.301 11.805 1.00 95.62 263 SER A N 1
ATOM 1941 C CA . SER A 1 263 ? -10.997 -8.269 10.759 1.00 95.62 263 SER A CA 1
ATOM 1942 C C . SER A 1 263 ? -9.917 -7.732 9.827 1.00 95.62 263 SER A C 1
ATOM 1944 O O . SER A 1 263 ? -9.647 -6.529 9.779 1.00 95.62 263 SER A O 1
ATOM 1946 N N . THR A 1 264 ? -9.279 -8.618 9.068 1.00 93.69 264 THR A N 1
ATOM 1947 C CA . THR A 1 264 ? -8.489 -8.189 7.906 1.00 93.69 264 THR A CA 1
ATOM 1948 C C . THR A 1 264 ? -9.389 -7.489 6.888 1.00 93.69 264 THR A C 1
ATOM 1950 O O . THR A 1 264 ? -10.570 -7.818 6.760 1.00 93.69 264 THR A O 1
ATOM 1953 N N . ALA A 1 265 ? -8.848 -6.496 6.178 1.00 91.50 265 ALA A N 1
ATOM 1954 C CA . ALA A 1 265 ? -9.606 -5.791 5.151 1.00 91.50 265 ALA A CA 1
ATOM 1955 C C . ALA A 1 265 ? -9.971 -6.713 3.976 1.00 91.50 265 ALA A C 1
ATOM 1957 O O . ALA A 1 265 ? -9.170 -7.555 3.570 1.00 91.50 265 ALA A O 1
ATOM 1958 N N . SER A 1 266 ? -11.170 -6.527 3.418 1.00 86.56 266 SER A N 1
ATOM 1959 C CA . SER A 1 266 ? -11.597 -7.211 2.193 1.00 86.56 266 SER A CA 1
ATOM 1960 C C . SER A 1 266 ? -10.848 -6.705 0.954 1.00 86.56 266 SER A C 1
ATOM 1962 O O . SER A 1 266 ? -10.337 -5.586 0.932 1.00 86.56 266 SER A O 1
ATOM 1964 N N . SER A 1 267 ? -10.843 -7.487 -0.122 1.00 78.06 267 SER A N 1
ATOM 1965 C CA . SER A 1 267 ? -10.277 -7.148 -1.428 1.00 78.06 267 SER A CA 1
ATOM 1966 C C . SER A 1 267 ? -10.917 -5.887 -1.995 1.00 78.06 267 SER A C 1
ATOM 1968 O O . SER A 1 267 ? -10.218 -5.053 -2.565 1.00 78.06 267 SER A O 1
ATOM 1970 N N . ALA A 1 268 ? -12.224 -5.696 -1.787 1.00 80.31 268 ALA A N 1
ATOM 1971 C CA . ALA A 1 268 ? -12.915 -4.469 -2.179 1.00 80.31 268 ALA A CA 1
ATOM 1972 C C . ALA A 1 268 ? -12.361 -3.244 -1.432 1.00 80.31 268 ALA A C 1
ATOM 1974 O O . ALA A 1 268 ? -12.099 -2.205 -2.036 1.00 80.31 268 ALA A O 1
ATOM 1975 N N . THR A 1 269 ? -12.120 -3.379 -0.128 1.00 86.56 269 THR A N 1
ATOM 1976 C CA . THR A 1 269 ? -11.508 -2.325 0.689 1.00 86.56 269 THR A CA 1
ATOM 1977 C C . THR A 1 269 ? -10.074 -2.047 0.265 1.00 86.56 269 THR A C 1
ATOM 1979 O O . THR A 1 269 ? -9.711 -0.889 0.087 1.00 86.56 269 THR A O 1
ATOM 1982 N N . LEU A 1 270 ? -9.267 -3.087 0.049 1.00 83.12 270 LEU A N 1
ATOM 1983 C CA . LEU A 1 270 ? -7.891 -2.946 -0.430 1.00 83.12 270 LEU A CA 1
ATOM 1984 C C . LEU A 1 270 ? -7.843 -2.244 -1.795 1.00 83.12 270 LEU A C 1
ATOM 1986 O O . LEU A 1 270 ? -7.044 -1.330 -1.979 1.00 83.12 270 LEU A O 1
ATOM 1990 N N . ALA A 1 271 ? -8.734 -2.605 -2.722 1.00 73.88 271 ALA A N 1
ATOM 1991 C CA . ALA A 1 271 ? -8.837 -1.956 -4.026 1.00 73.88 271 ALA A CA 1
ATOM 1992 C C . ALA A 1 271 ? -9.162 -0.458 -3.903 1.00 73.88 271 ALA A C 1
ATOM 1994 O O . ALA A 1 271 ? -8.544 0.353 -4.592 1.00 73.88 271 ALA A O 1
ATOM 1995 N N . GLY A 1 272 ? -10.074 -0.086 -2.997 1.00 77.38 272 GLY A N 1
ATOM 1996 C CA . GLY A 1 272 ? -10.393 1.314 -2.706 1.00 77.38 272 GLY A CA 1
ATOM 1997 C C . GLY A 1 272 ? -9.247 2.089 -2.046 1.00 77.38 272 GLY A C 1
ATOM 1998 O O . GLY A 1 272 ? -9.116 3.288 -2.271 1.00 77.38 272 GLY A O 1
ATOM 1999 N N . LEU A 1 273 ? -8.387 1.414 -1.274 1.00 82.94 273 LEU A N 1
ATOM 2000 C CA . LEU A 1 273 ? -7.223 2.026 -0.625 1.00 82.94 273 LEU A CA 1
ATOM 2001 C C . LEU A 1 273 ? -6.051 2.274 -1.577 1.00 82.94 273 LEU A C 1
ATOM 2003 O O . LEU A 1 273 ? -5.279 3.199 -1.331 1.00 82.94 273 LEU A O 1
ATOM 2007 N N . ASN A 1 274 ? -5.892 1.472 -2.636 1.00 74.69 274 ASN A N 1
ATOM 2008 C CA . ASN A 1 274 ? -4.713 1.528 -3.509 1.00 74.69 274 ASN A CA 1
ATOM 2009 C C . ASN A 1 274 ? -4.368 2.951 -3.994 1.00 74.69 274 ASN A C 1
ATOM 2011 O O . ASN A 1 274 ? -3.224 3.358 -3.790 1.00 74.69 274 ASN A O 1
ATOM 2015 N N . PRO A 1 275 ? -5.310 3.763 -4.525 1.00 70.38 275 PRO A N 1
ATOM 2016 C CA . PRO A 1 275 ? -4.993 5.126 -4.956 1.00 70.38 275 PRO A CA 1
ATOM 2017 C C . PRO A 1 275 ? -4.479 6.015 -3.816 1.00 70.38 275 PRO A C 1
ATOM 2019 O O . PRO A 1 275 ? -3.573 6.822 -4.013 1.00 70.38 275 PRO A O 1
ATOM 2022 N N . THR A 1 276 ? -5.029 5.859 -2.609 1.00 80.75 276 THR A N 1
ATOM 2023 C CA . THR A 1 276 ? -4.598 6.612 -1.424 1.00 80.75 276 THR A CA 1
ATOM 2024 C C . THR A 1 276 ? -3.216 6.178 -0.954 1.00 80.75 276 THR A C 1
ATOM 2026 O O . THR A 1 276 ? -2.406 7.024 -0.583 1.00 80.75 276 THR A O 1
ATOM 2029 N N . ILE A 1 277 ? -2.921 4.876 -0.979 1.00 84.06 277 ILE A N 1
ATOM 2030 C CA . ILE A 1 277 ? -1.594 4.357 -0.631 1.00 84.06 277 ILE A CA 1
ATOM 2031 C C . ILE A 1 277 ? -0.553 4.800 -1.661 1.00 84.06 277 ILE A C 1
ATOM 2033 O O . ILE A 1 277 ? 0.557 5.160 -1.271 1.00 84.06 277 ILE A O 1
ATOM 2037 N N . ASP A 1 278 ? -0.906 4.842 -2.945 1.00 78.56 278 ASP A N 1
ATOM 2038 C CA . ASP A 1 278 ? -0.028 5.337 -4.007 1.00 78.56 278 ASP A CA 1
ATOM 2039 C C . ASP A 1 278 ? 0.264 6.838 -3.862 1.00 78.56 278 ASP A C 1
ATOM 2041 O O . ASP A 1 278 ? 1.430 7.239 -3.915 1.00 78.56 278 ASP A O 1
ATOM 2045 N N . ASP A 1 279 ? -0.760 7.663 -3.616 1.00 81.06 279 ASP A N 1
ATOM 2046 C CA . ASP A 1 279 ? -0.599 9.099 -3.341 1.00 81.06 279 ASP A CA 1
ATOM 2047 C C . ASP A 1 279 ? 0.241 9.335 -2.076 1.00 81.06 279 ASP A C 1
ATOM 2049 O O . ASP A 1 279 ? 1.198 10.113 -2.091 1.00 81.06 279 ASP A O 1
ATOM 2053 N N . LEU A 1 280 ? -0.043 8.603 -0.995 1.00 85.75 280 LEU A N 1
ATOM 2054 C CA . LEU A 1 280 ? 0.747 8.666 0.231 1.00 85.75 280 LEU A CA 1
ATOM 2055 C C . LEU A 1 280 ? 2.201 8.262 -0.024 1.00 85.75 280 LEU A C 1
ATOM 2057 O O . LEU A 1 280 ? 3.110 8.954 0.424 1.00 85.75 280 LEU A O 1
ATOM 2061 N N . ASN A 1 281 ? 2.444 7.182 -0.766 1.00 86.38 281 ASN A N 1
ATOM 2062 C CA . ASN A 1 281 ? 3.790 6.749 -1.120 1.00 86.38 281 ASN A CA 1
ATOM 2063 C C . ASN A 1 281 ? 4.532 7.830 -1.913 1.00 86.38 281 ASN A C 1
ATOM 2065 O O . ASN A 1 281 ? 5.674 8.144 -1.586 1.00 86.38 281 ASN A O 1
ATOM 2069 N N . ALA A 1 282 ? 3.886 8.436 -2.912 1.00 80.50 282 ALA A N 1
ATOM 2070 C CA . ALA A 1 282 ? 4.471 9.520 -3.694 1.00 80.50 282 ALA A CA 1
ATOM 2071 C C . ALA A 1 282 ? 4.850 10.716 -2.808 1.00 80.50 282 ALA A C 1
ATOM 2073 O O . ALA A 1 282 ? 5.948 11.256 -2.941 1.00 80.50 282 ALA A O 1
ATOM 2074 N N . ARG A 1 283 ? 3.993 11.086 -1.849 1.00 84.56 283 ARG A N 1
ATOM 2075 C CA . ARG A 1 283 ? 4.276 12.157 -0.881 1.00 84.56 283 ARG A CA 1
ATOM 2076 C C . ARG A 1 283 ? 5.396 11.790 0.078 1.00 84.56 283 ARG A C 1
ATOM 2078 O O . ARG A 1 283 ? 6.240 12.636 0.360 1.00 84.56 283 ARG A O 1
ATOM 2085 N N . LEU A 1 284 ? 5.430 10.557 0.574 1.00 86.44 284 LEU A N 1
ATOM 2086 C CA . LEU A 1 284 ? 6.513 10.095 1.438 1.00 86.44 284 LEU A CA 1
ATOM 2087 C C . LEU A 1 284 ? 7.846 10.121 0.683 1.00 86.44 284 LEU A C 1
ATOM 2089 O O . LEU A 1 284 ? 8.819 10.648 1.200 1.00 86.44 284 LEU A O 1
ATOM 2093 N N . ILE A 1 285 ? 7.876 9.668 -0.572 1.00 83.50 285 ILE A N 1
ATOM 2094 C CA . ILE A 1 285 ? 9.064 9.773 -1.429 1.00 83.50 285 ILE A CA 1
ATOM 2095 C C . ILE A 1 285 ? 9.448 11.243 -1.654 1.00 83.50 285 ILE A C 1
ATOM 2097 O O . ILE A 1 285 ? 10.620 11.582 -1.548 1.00 83.50 285 ILE A O 1
ATOM 2101 N N . ALA A 1 286 ? 8.490 12.130 -1.931 1.00 81.44 286 ALA A N 1
ATOM 2102 C CA . ALA A 1 286 ? 8.779 13.542 -2.180 1.00 81.44 286 ALA A CA 1
ATOM 2103 C C . ALA A 1 286 ? 9.351 14.269 -0.950 1.00 81.44 286 ALA A C 1
ATOM 2105 O O . ALA A 1 286 ? 10.183 15.157 -1.103 1.00 81.44 286 ALA A O 1
ATOM 2106 N N . ASN A 1 287 ? 8.917 13.895 0.257 1.00 80.25 287 ASN A N 1
ATOM 2107 C CA . ASN A 1 287 ? 9.317 14.568 1.497 1.00 80.25 287 ASN A CA 1
ATOM 2108 C C . ASN A 1 287 ? 10.466 13.867 2.242 1.00 80.25 287 ASN A C 1
ATOM 2110 O O . ASN A 1 287 ? 11.158 14.508 3.029 1.00 80.25 287 ASN A O 1
ATOM 2114 N N . PHE A 1 288 ? 10.658 12.563 2.026 1.00 78.88 288 PHE A N 1
ATOM 2115 C CA . PHE A 1 288 ? 11.580 11.714 2.796 1.00 78.88 288 PHE A CA 1
ATOM 2116 C C . PHE A 1 288 ? 12.474 10.824 1.923 1.00 78.88 288 PHE A C 1
ATOM 2118 O O . PHE A 1 288 ? 13.291 10.063 2.440 1.00 78.88 288 PHE A O 1
ATOM 2125 N N . GLY A 1 289 ? 12.322 10.890 0.599 1.00 65.50 289 GLY A N 1
ATOM 2126 C CA . GLY A 1 289 ? 13.092 10.095 -0.355 1.00 65.50 289 GLY A CA 1
ATOM 2127 C C . GLY A 1 289 ? 14.509 10.605 -0.613 1.00 65.50 289 GLY A C 1
ATOM 2128 O O . GLY A 1 289 ? 15.236 9.958 -1.362 1.00 65.50 289 GLY A O 1
ATOM 2129 N N . GLU A 1 290 ? 14.915 11.716 -0.000 1.00 65.38 290 GLU A N 1
ATOM 2130 C CA . GLU A 1 290 ? 16.308 12.165 0.106 1.00 65.38 290 GLU A CA 1
ATOM 2131 C C . GLU A 1 290 ? 16.634 12.398 1.596 1.00 65.38 290 GLU A C 1
ATOM 2133 O O . GLU A 1 290 ? 15.707 12.587 2.381 1.00 65.38 290 GLU A O 1
ATOM 2138 N N . GLU A 1 291 ? 17.909 12.324 2.013 1.00 59.44 291 GLU A N 1
ATOM 2139 C CA . GLU A 1 291 ? 18.378 12.366 3.422 1.00 59.44 291 GLU A CA 1
ATOM 2140 C C . GLU A 1 291 ? 18.113 13.706 4.163 1.00 59.44 291 GLU A C 1
ATOM 2142 O O . GLU A 1 291 ? 18.981 14.262 4.836 1.00 59.44 291 GLU A O 1
ATOM 2147 N N . THR A 1 292 ? 16.911 14.267 4.082 1.00 53.62 292 THR A N 1
ATOM 2148 C CA . THR A 1 292 ? 16.475 15.378 4.927 1.00 53.62 292 THR A CA 1
ATOM 2149 C C . THR A 1 292 ? 15.789 14.832 6.178 1.00 53.62 292 THR A C 1
ATOM 2151 O O . THR A 1 292 ? 14.874 14.012 6.103 1.00 53.62 292 THR A O 1
ATOM 2154 N N . SER A 1 293 ? 16.253 15.259 7.355 1.00 52.19 293 SER A N 1
ATOM 2155 C CA . SER A 1 293 ? 15.707 14.827 8.645 1.00 52.19 293 SER A CA 1
ATOM 2156 C C . SER A 1 293 ? 14.262 15.309 8.857 1.00 52.19 293 SER A C 1
ATOM 2158 O O . SER A 1 293 ? 13.861 16.393 8.439 1.00 52.19 293 SER A O 1
ATOM 2160 N N . VAL A 1 294 ? 13.464 14.465 9.513 1.00 54.47 294 VAL A N 1
ATOM 2161 C CA . VAL A 1 294 ? 11.998 14.404 9.367 1.00 54.47 294 VAL A CA 1
ATOM 2162 C C . VAL A 1 294 ? 11.205 15.305 10.316 1.00 54.47 294 VAL A C 1
ATOM 2164 O O . VAL A 1 294 ? 10.085 15.709 9.995 1.00 54.47 294 VAL A O 1
ATOM 2167 N N . MET A 1 295 ? 11.759 15.687 11.467 1.00 48.50 295 MET A N 1
ATOM 2168 C CA . MET A 1 295 ? 10.948 16.314 12.523 1.00 48.50 295 MET A CA 1
ATOM 2169 C C . MET A 1 295 ? 10.460 17.739 12.200 1.00 48.50 295 MET A C 1
ATOM 2171 O O . MET A 1 295 ? 9.601 18.254 12.908 1.00 48.50 295 MET A O 1
ATOM 2175 N N . GLY A 1 296 ? 10.941 18.362 11.117 1.00 46.69 296 GLY A N 1
ATOM 2176 C CA . GLY A 1 296 ? 10.393 19.625 10.603 1.00 46.69 296 GLY A CA 1
ATOM 2177 C C . GLY A 1 296 ? 9.234 19.463 9.607 1.00 46.69 296 GLY A C 1
ATOM 2178 O O . GLY A 1 296 ? 8.341 20.305 9.570 1.00 46.69 296 GLY A O 1
ATOM 2179 N N . ALA A 1 297 ? 9.210 18.385 8.816 1.00 47.75 297 ALA A N 1
ATOM 2180 C CA . ALA A 1 297 ? 8.297 18.248 7.673 1.00 47.75 297 ALA A CA 1
ATOM 2181 C C . ALA A 1 297 ? 6.964 17.571 8.033 1.00 47.75 297 ALA A C 1
ATOM 2183 O O . ALA A 1 297 ? 5.913 17.965 7.530 1.00 47.75 297 ALA A O 1
ATOM 2184 N N . LEU A 1 298 ? 6.978 16.599 8.953 1.00 47.19 298 LEU A N 1
ATOM 2185 C CA . LEU A 1 298 ? 5.757 15.916 9.401 1.00 47.19 298 LEU A CA 1
ATOM 2186 C C . LEU A 1 298 ? 4.819 16.864 10.169 1.00 47.19 298 LEU A C 1
ATOM 2188 O O . LEU A 1 298 ? 3.606 16.773 10.015 1.00 47.19 298 LEU A O 1
ATOM 2192 N N . ALA A 1 299 ? 5.369 17.837 10.905 1.00 49.53 299 ALA A N 1
ATOM 2193 C CA . ALA A 1 299 ? 4.585 18.901 11.533 1.00 49.53 299 ALA A CA 1
ATOM 2194 C C . ALA A 1 299 ? 3.943 19.853 10.504 1.00 49.53 299 ALA A C 1
ATOM 2196 O O . ALA A 1 299 ? 2.839 20.326 10.735 1.00 49.53 299 ALA A O 1
ATOM 2197 N N . GLY A 1 300 ? 4.586 20.101 9.356 1.00 42.69 300 GLY A N 1
ATOM 2198 C CA . GLY A 1 300 ? 4.013 20.922 8.282 1.00 42.69 300 GLY A CA 1
ATOM 2199 C C . GLY A 1 300 ? 2.906 20.205 7.502 1.00 42.69 300 GLY A C 1
ATOM 2200 O O . GLY A 1 300 ? 1.843 20.773 7.274 1.00 42.69 300 GLY A O 1
ATOM 2201 N N . ALA A 1 301 ? 3.116 18.932 7.154 1.00 44.47 301 ALA A N 1
ATOM 2202 C CA . ALA A 1 301 ? 2.163 18.145 6.367 1.00 44.47 301 ALA A CA 1
ATOM 2203 C C . ALA A 1 301 ? 0.926 17.672 7.162 1.00 44.47 301 ALA A C 1
ATOM 2205 O O . ALA A 1 301 ? -0.112 17.404 6.564 1.00 44.47 301 ALA A O 1
ATOM 2206 N N . LEU A 1 302 ? 1.013 17.573 8.496 1.00 46.09 302 LEU A N 1
ATOM 2207 C CA . LEU A 1 302 ? -0.127 17.241 9.367 1.00 46.09 302 LEU A CA 1
ATOM 2208 C C . LEU A 1 302 ? -1.021 18.451 9.697 1.00 46.09 302 LEU A C 1
ATOM 2210 O O . LEU A 1 302 ? -2.161 18.256 10.114 1.00 46.09 302 LEU A O 1
ATOM 2214 N N . VAL A 1 303 ? -0.524 19.683 9.528 1.00 42.72 303 VAL A N 1
ATOM 2215 C CA . VAL A 1 303 ? -1.248 20.924 9.871 1.00 42.72 303 VAL A CA 1
ATOM 2216 C C . VAL A 1 303 ? -2.163 21.399 8.738 1.00 42.72 303 VAL A C 1
ATOM 2218 O O . VAL A 1 303 ? -3.200 22.008 8.998 1.00 42.72 303 VAL A O 1
ATOM 2221 N N . GLU A 1 304 ? -1.857 21.071 7.483 1.00 39.41 304 GLU A N 1
ATOM 2222 C CA . GLU A 1 304 ? -2.771 21.317 6.366 1.00 39.41 304 GLU A CA 1
ATOM 2223 C C . GLU A 1 304 ? -3.725 20.126 6.223 1.00 39.41 304 GLU A C 1
ATOM 2225 O O . GLU A 1 304 ? -3.378 19.125 5.614 1.00 39.41 304 GLU A O 1
ATOM 2230 N N . GLY A 1 305 ? -4.916 20.202 6.827 1.00 39.16 305 GLY A N 1
ATOM 2231 C CA . GLY A 1 305 ? -5.917 19.127 6.846 1.00 39.16 305 GLY A CA 1
ATOM 2232 C C . GLY A 1 305 ? -6.179 18.476 5.479 1.00 39.16 305 GLY A C 1
ATOM 2233 O O . GLY A 1 305 ? -6.983 18.961 4.683 1.00 39.16 305 GLY A O 1
ATOM 2234 N N . MET A 1 306 ? -5.524 17.343 5.221 1.00 44.72 306 MET A N 1
ATOM 2235 C CA . MET A 1 306 ? -5.676 16.574 3.988 1.00 44.72 306 MET A CA 1
ATOM 2236 C C . MET A 1 306 ? -6.861 15.627 4.118 1.00 44.72 306 MET A C 1
ATOM 2238 O O . MET A 1 306 ? -6.741 14.514 4.629 1.00 44.72 306 MET A O 1
ATOM 2242 N N . ALA A 1 307 ? -8.019 16.077 3.644 1.00 41.78 307 ALA A N 1
ATOM 2243 C CA . ALA A 1 307 ? -9.173 15.215 3.501 1.00 41.78 307 ALA A CA 1
ATOM 2244 C C . ALA A 1 307 ? -9.137 14.476 2.155 1.00 41.78 307 ALA A C 1
ATOM 2246 O O . ALA A 1 307 ? -9.536 15.022 1.132 1.00 41.78 307 ALA A O 1
ATOM 2247 N N . VAL A 1 308 ? -8.654 13.232 2.148 1.00 43.19 308 VAL A N 1
ATOM 2248 C CA . VAL A 1 308 ? -8.903 12.286 1.047 1.00 43.19 308 VAL A CA 1
ATOM 2249 C C . VAL A 1 308 ? -10.182 11.519 1.363 1.00 43.19 308 VAL A C 1
ATOM 2251 O O . VAL A 1 308 ? -10.203 10.703 2.287 1.00 43.19 308 VAL A O 1
ATOM 2254 N N . ASP A 1 309 ? -11.259 11.818 0.639 1.00 43.56 309 ASP A N 1
ATOM 2255 C CA . ASP A 1 309 ? -12.536 11.122 0.785 1.00 43.56 309 ASP A CA 1
ATOM 2256 C C . ASP A 1 309 ? -12.403 9.682 0.263 1.00 43.56 309 ASP A C 1
ATOM 2258 O O . ASP A 1 309 ? -12.213 9.443 -0.929 1.00 43.56 309 ASP A O 1
ATOM 2262 N N . MET A 1 310 ? -12.412 8.722 1.188 1.00 37.66 310 MET A N 1
ATOM 2263 C CA . MET A 1 310 ? -12.064 7.319 0.933 1.00 37.66 310 MET A CA 1
ATOM 2264 C C . MET A 1 310 ? -13.266 6.470 0.509 1.00 37.66 310 MET A C 1
ATOM 2266 O O . MET A 1 310 ? -13.086 5.314 0.131 1.00 37.66 310 MET A O 1
ATOM 2270 N N . LEU A 1 311 ? -14.497 6.985 0.630 1.00 41.59 311 LEU A N 1
ATOM 2271 C CA . LEU A 1 311 ? -15.702 6.143 0.613 1.00 41.59 311 LEU A CA 1
ATOM 2272 C C . LEU A 1 311 ? -16.772 6.573 -0.397 1.00 41.59 311 LEU A C 1
ATOM 2274 O O . LEU A 1 311 ? -17.905 6.104 -0.334 1.00 41.59 311 LEU A O 1
ATOM 2278 N N . GLY A 1 312 ? -16.397 7.382 -1.392 1.00 35.50 312 GLY A N 1
ATOM 2279 C CA . GLY A 1 312 ? -17.226 7.600 -2.582 1.00 35.50 312 GLY A CA 1
ATOM 2280 C C . GLY A 1 312 ? -18.529 8.362 -2.321 1.00 35.50 312 GLY A C 1
ATOM 2281 O O . GLY A 1 312 ? -19.516 8.149 -3.027 1.00 35.50 312 GLY A O 1
ATOM 2282 N N . GLY A 1 313 ? -18.551 9.257 -1.331 1.00 35.88 313 GLY A N 1
ATOM 2283 C CA . GLY A 1 313 ? -19.665 10.173 -1.108 1.00 35.88 313 GLY A CA 1
ATOM 2284 C C . GLY A 1 313 ? -19.533 11.413 -1.987 1.00 35.88 313 GLY A C 1
ATOM 2285 O O . GLY A 1 313 ? -18.819 12.345 -1.645 1.00 35.88 313 GLY A O 1
ATOM 2286 N N . GLY A 1 314 ? -20.230 11.461 -3.124 1.00 35.34 314 GLY A N 1
ATOM 2287 C CA . GLY A 1 314 ? -20.306 12.674 -3.943 1.00 35.34 314 GLY A CA 1
ATOM 2288 C C . GLY A 1 314 ? -20.897 13.849 -3.153 1.00 35.34 314 GLY A C 1
ATOM 2289 O O . GLY A 1 314 ? -22.111 13.937 -2.995 1.00 35.34 314 GLY A O 1
ATOM 2290 N N . GLY A 1 315 ? -20.048 14.757 -2.666 1.00 32.28 315 GLY A N 1
ATOM 2291 C CA . GLY A 1 315 ? -20.458 15.947 -1.924 1.00 32.28 315 GLY A CA 1
ATOM 2292 C C . GLY A 1 315 ? -19.512 17.122 -2.167 1.00 32.28 315 GLY A C 1
ATOM 2293 O O . GLY A 1 315 ? -18.315 17.046 -1.917 1.00 32.28 315 GLY A O 1
ATOM 2294 N N . THR A 1 316 ? -20.052 18.227 -2.677 1.00 35.91 316 THR A N 1
ATOM 2295 C CA . THR A 1 316 ? -19.338 19.488 -2.933 1.00 35.91 316 THR A CA 1
ATOM 2296 C C . THR A 1 316 ? -18.985 20.206 -1.625 1.00 35.91 316 THR A C 1
ATOM 2298 O O . THR A 1 316 ? -19.872 20.428 -0.800 1.00 35.91 316 THR A O 1
ATOM 2301 N N . SER A 1 317 ? -17.727 20.623 -1.444 1.00 30.53 317 SER A N 1
ATOM 2302 C CA . SER A 1 317 ? -17.290 21.383 -0.262 1.00 30.53 317 SER A CA 1
ATOM 2303 C C . SER A 1 317 ? -17.651 22.878 -0.346 1.00 30.53 317 SER A C 1
ATOM 2305 O O . SER A 1 317 ? -17.579 23.467 -1.429 1.00 30.53 317 SER A O 1
ATOM 2307 N N . PRO A 1 318 ? -17.973 23.544 0.780 1.00 37.75 318 PRO A N 1
ATOM 2308 C CA . PRO A 1 318 ? -17.843 24.987 0.901 1.00 37.75 318 PRO A CA 1
ATOM 2309 C C . PRO A 1 318 ? -16.516 25.353 1.587 1.00 37.75 318 PRO A C 1
ATOM 2311 O O . PRO A 1 318 ? -16.186 24.855 2.662 1.00 37.75 318 PRO A O 1
ATOM 2314 N N . GLN A 1 319 ? -15.756 26.257 0.964 1.00 38.59 319 GLN A N 1
ATOM 2315 C CA . GLN A 1 319 ? -14.577 26.892 1.559 1.00 38.59 319 GLN A CA 1
ATOM 2316 C C . GLN A 1 319 ? -14.998 27.870 2.664 1.00 38.59 319 GLN A C 1
ATOM 2318 O O . GLN A 1 319 ? -15.746 28.811 2.399 1.00 38.59 319 GLN A O 1
ATOM 2323 N N . GLN A 1 320 ? -14.450 27.718 3.871 1.00 30.80 320 GLN A N 1
ATOM 2324 C CA . GLN A 1 320 ? -14.565 28.712 4.941 1.00 30.80 320 GLN A CA 1
ATOM 2325 C C . GLN A 1 320 ? -13.159 29.184 5.344 1.00 30.80 320 GLN A C 1
ATOM 2327 O O . GLN A 1 320 ? -12.299 28.380 5.692 1.00 30.80 320 GLN A O 1
ATOM 2332 N N . ARG A 1 321 ? -12.904 30.495 5.217 1.00 32.75 321 ARG A N 1
ATOM 2333 C CA . ARG A 1 321 ? -11.639 31.159 5.586 1.00 32.75 321 ARG A CA 1
ATOM 2334 C C . ARG A 1 321 ? -11.679 31.607 7.051 1.00 32.75 321 ARG A C 1
ATOM 2336 O O . ARG A 1 321 ? -12.661 32.224 7.456 1.00 32.75 321 ARG A O 1
ATOM 2343 N N . CYS A 1 322 ? -10.582 31.419 7.784 1.00 39.19 322 CYS A N 1
ATOM 2344 C CA . CYS A 1 322 ? -10.341 32.047 9.090 1.00 39.19 322 CYS A CA 1
ATOM 2345 C C . CYS A 1 322 ? -9.478 33.316 8.923 1.00 39.19 322 CYS A C 1
ATOM 2347 O O . CYS A 1 322 ? -8.451 33.243 8.243 1.00 39.19 322 CYS A O 1
ATOM 2349 N N . PRO A 1 323 ? -9.840 34.474 9.513 1.00 36.69 323 PRO A N 1
ATOM 2350 C CA . PRO A 1 323 ? -8.978 35.650 9.534 1.00 36.69 323 PRO A CA 1
ATOM 2351 C C . PRO A 1 323 ? -8.119 35.724 10.812 1.00 36.69 323 PRO A C 1
ATOM 2353 O O . PRO A 1 323 ? -8.573 35.416 11.907 1.00 36.69 323 PRO A O 1
ATOM 2356 N N . ASN A 1 324 ? -6.872 36.161 10.618 1.00 35.06 324 ASN A N 1
ATOM 2357 C CA . ASN A 1 324 ? -5.859 36.665 11.557 1.00 35.06 324 ASN A CA 1
ATOM 2358 C C . ASN A 1 324 ? -6.285 36.821 13.038 1.00 35.06 324 ASN A C 1
ATOM 2360 O O . ASN A 1 324 ? -7.001 37.768 13.359 1.00 35.06 324 ASN A O 1
ATOM 2364 N N . THR A 1 325 ? -5.796 35.968 13.955 1.00 29.33 325 THR A N 1
ATOM 2365 C CA . THR A 1 325 ? -4.747 36.209 14.992 1.00 29.33 325 THR A CA 1
ATOM 2366 C C . THR A 1 325 ? -4.742 35.043 16.021 1.00 29.33 325 THR A C 1
ATOM 2368 O O . THR A 1 325 ? -5.793 34.706 16.544 1.00 29.33 325 THR A O 1
ATOM 2371 N N . VAL A 1 326 ? -3.550 34.504 16.345 1.00 29.05 326 VAL A N 1
ATOM 2372 C CA . VAL A 1 326 ? -3.184 33.491 17.388 1.00 29.05 326 VAL A CA 1
ATOM 2373 C C . VAL A 1 326 ? -3.641 32.025 17.161 1.00 29.05 326 VAL A C 1
ATOM 2375 O O . VAL A 1 326 ? -4.805 31.737 16.929 1.00 29.05 326 VAL A O 1
ATOM 2378 N N . TRP A 1 327 ? -2.681 31.085 17.218 1.00 25.83 327 TRP A N 1
ATOM 2379 C CA . TRP A 1 327 ? -2.647 29.801 16.480 1.00 25.83 327 TRP A CA 1
ATOM 2380 C C . TRP A 1 327 ? -2.787 28.503 17.321 1.00 25.83 327 TRP A C 1
ATOM 2382 O O . TRP A 1 327 ? -2.124 27.513 17.019 1.00 25.83 327 TRP A O 1
ATOM 2392 N N . TRP A 1 328 ? -3.626 28.433 18.362 1.00 28.64 328 TRP A N 1
ATOM 2393 C CA . TRP A 1 328 ? -3.827 27.139 19.063 1.00 28.64 328 TRP A CA 1
ATOM 2394 C C . TRP A 1 328 ? -5.222 26.846 19.644 1.00 28.64 328 TRP A C 1
ATOM 2396 O O . TRP A 1 328 ? -5.373 25.833 20.318 1.00 28.64 328 TRP A O 1
ATOM 2406 N N . GLU A 1 329 ? -6.260 27.639 19.359 1.00 27.97 329 GLU A N 1
ATOM 2407 C CA . GLU A 1 329 ? -7.609 27.425 19.935 1.00 27.97 329 GLU A CA 1
ATOM 2408 C C . GLU A 1 329 ? -8.716 27.105 18.909 1.00 27.97 329 GLU A C 1
ATOM 2410 O O . GLU A 1 329 ? -9.887 27.397 19.132 1.00 27.97 329 GLU A O 1
ATOM 2415 N N . CYS A 1 330 ? -8.390 26.454 17.790 1.00 26.61 330 CYS A N 1
ATOM 2416 C CA . CYS A 1 330 ? -9.397 25.884 16.884 1.00 26.61 330 CYS A CA 1
ATOM 2417 C C . CYS A 1 330 ? -9.012 24.450 16.495 1.00 26.61 330 CYS A C 1
ATOM 2419 O O . CYS A 1 330 ? -8.262 24.251 15.542 1.00 26.61 330 CYS A O 1
ATOM 2421 N N . TYR A 1 331 ? -9.530 23.475 17.243 1.00 35.25 331 T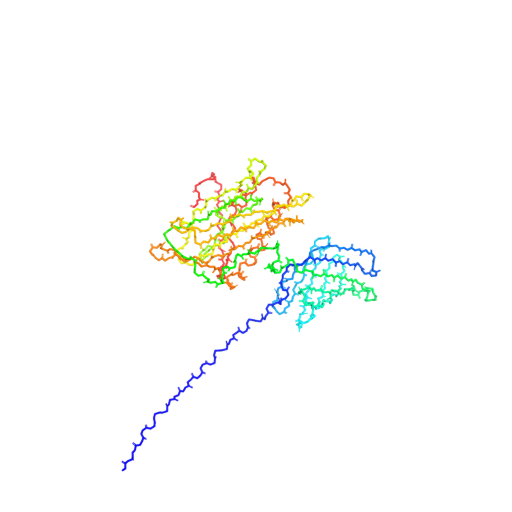YR A N 1
ATOM 2422 C CA . TYR A 1 331 ? -9.694 22.079 16.827 1.00 35.25 331 TYR A CA 1
ATOM 2423 C C . TYR A 1 331 ? -11.167 21.707 16.968 1.00 35.25 331 TYR A C 1
ATOM 2425 O O . TYR A 1 331 ? -11.764 22.113 17.993 1.00 35.25 331 TYR A O 1
#

Secondary structure (DSSP, 8-state):
-------------------------TT-EEEEEEEE-GGG--EEEEEEEEEEETTEEEEEE-TTS-EEEEEEE-SSEEEEEEEETTEEEEEEEEEPTTS-EEEEEEETTEEEEEEEEEEEE--SS-SSSS-----PPTT-EEEEES-EEEEEEEESSEEEEEEEETTEEEEEEEEEE-BTTBTTEEEEEE-GGGPPSEEEEEEEEEEEPP-TT-EEEEEEEEEEETTEEEEEEEEEEEESS-EEEEEEEEEEEE-TTS-EEEEEPPHHHHHHHHHHHHHHHHHHHHHHSSS--GGGHHHHHHHS------S----PPPP-PPPSS-SSS--

Nearest PDB structures (foldseek):
  3ppt-assembly1_A  TM=6.215E-01  e=1.977E-02  Doryteuthis pealeii
  8glo-assembly1_A  TM=7.067E-01  e=1.887E-01  Haemophilus haemolyticus
  3pp6-assembly1_A  TM=5.878E-01  e=2.438E-01  Doryteuthis pealeii
  5gkb-assembly1_A  TM=5.418E-01  e=1.130E-01  Drosophila melanogaster
  6e7o-assembly1_A  TM=2.730E-01  e=1.995E+00  Homo sapiens